Protein AF-A0A7S0SP19-F1 (afdb_monomer_lite)

Structure (mmCIF, N/CA/C/O backbone):
data_AF-A0A7S0SP19-F1
#
_entry.id   AF-A0A7S0SP19-F1
#
loop_
_atom_site.group_PDB
_atom_site.id
_atom_site.type_symbol
_atom_site.label_atom_id
_atom_site.label_alt_id
_atom_site.label_comp_id
_atom_site.label_asym_id
_atom_site.label_entity_id
_atom_site.label_seq_id
_atom_site.pdbx_PDB_ins_code
_atom_site.Cartn_x
_atom_site.Cartn_y
_atom_site.Cartn_z
_atom_site.occupancy
_atom_site.B_iso_or_equiv
_atom_site.auth_seq_id
_atom_site.auth_comp_id
_atom_site.auth_asym_id
_atom_site.auth_atom_id
_atom_site.pdbx_PDB_model_num
ATOM 1 N N . MET A 1 1 ? 8.419 10.686 -3.158 1.00 42.97 1 MET A N 1
ATOM 2 C CA . MET A 1 1 ? 8.674 9.787 -2.010 1.00 42.97 1 MET A CA 1
ATOM 3 C C . MET A 1 1 ? 9.812 8.820 -2.350 1.00 42.97 1 MET A C 1
ATOM 5 O O . MET A 1 1 ? 9.826 8.261 -3.440 1.00 42.97 1 MET A O 1
ATOM 9 N N . HIS A 1 2 ? 10.837 8.727 -1.500 1.00 48.72 2 HIS A N 1
ATOM 10 C CA . HIS A 1 2 ? 12.177 8.213 -1.833 1.00 48.72 2 HIS A CA 1
ATOM 11 C C . HIS A 1 2 ? 12.199 6.718 -2.236 1.00 48.72 2 HIS A C 1
ATOM 13 O O . HIS A 1 2 ? 12.011 5.835 -1.400 1.00 48.72 2 HIS A O 1
ATOM 19 N N . LYS A 1 3 ? 12.560 6.429 -3.499 1.00 46.81 3 LYS A N 1
ATOM 20 C CA . LYS A 1 3 ? 12.805 5.071 -4.047 1.00 46.81 3 LYS A CA 1
ATOM 21 C C . LYS A 1 3 ? 13.805 4.233 -3.225 1.00 46.81 3 LYS A C 1
ATOM 23 O O . LYS A 1 3 ? 13.822 3.011 -3.350 1.00 46.81 3 LYS A O 1
ATOM 28 N N . LEU A 1 4 ? 14.621 4.892 -2.397 1.00 49.31 4 LEU A N 1
ATOM 29 C CA . LEU A 1 4 ? 15.660 4.303 -1.550 1.00 49.31 4 LEU A CA 1
ATOM 30 C C . LEU A 1 4 ? 15.125 3.633 -0.272 1.00 49.31 4 LEU A C 1
ATOM 32 O O . LEU A 1 4 ? 15.645 2.584 0.093 1.00 49.31 4 LEU A O 1
ATOM 36 N N . PHE A 1 5 ? 14.097 4.183 0.387 1.00 56.84 5 PHE A N 1
ATOM 37 C CA . PHE A 1 5 ? 13.660 3.674 1.700 1.00 56.84 5 PHE A CA 1
ATOM 38 C C . PHE A 1 5 ? 12.717 2.478 1.579 1.00 56.84 5 PHE A C 1
ATOM 40 O O . PHE A 1 5 ? 12.926 1.455 2.220 1.00 56.84 5 PHE A O 1
ATOM 47 N N . ALA A 1 6 ? 11.736 2.555 0.679 1.00 61.25 6 ALA A N 1
ATOM 48 C CA . ALA A 1 6 ? 10.745 1.495 0.508 1.00 61.25 6 ALA A CA 1
ATOM 49 C C . ALA A 1 6 ? 11.256 0.288 -0.302 1.00 61.25 6 ALA A C 1
ATOM 51 O O . ALA A 1 6 ? 10.476 -0.610 -0.588 1.00 61.25 6 ALA A O 1
ATOM 52 N N . ARG A 1 7 ? 12.521 0.283 -0.763 1.00 69.50 7 ARG A N 1
ATOM 53 C CA . ARG A 1 7 ? 13.088 -0.759 -1.651 1.00 69.50 7 ARG A CA 1
ATOM 54 C C . ARG A 1 7 ? 12.139 -1.183 -2.789 1.00 69.50 7 ARG A C 1
ATOM 56 O O . ARG A 1 7 ? 12.048 -2.358 -3.125 1.00 69.50 7 ARG A O 1
ATOM 63 N N . ARG A 1 8 ? 11.454 -0.207 -3.401 1.00 75.00 8 ARG A N 1
ATOM 64 C CA . ARG A 1 8 ? 10.454 -0.401 -4.473 1.00 75.00 8 ARG A CA 1
ATOM 65 C C . ARG A 1 8 ? 9.152 -1.116 -4.057 1.00 75.00 8 ARG A C 1
ATOM 67 O O . ARG A 1 8 ? 8.418 -1.540 -4.934 1.00 75.00 8 ARG A O 1
ATOM 74 N N . ALA A 1 9 ? 8.804 -1.181 -2.768 1.00 78.94 9 ALA A N 1
ATOM 75 C CA . ALA A 1 9 ? 7.551 -1.791 -2.294 1.00 78.94 9 ALA A CA 1
ATOM 76 C C . ALA A 1 9 ? 6.291 -1.216 -2.971 1.00 78.94 9 ALA A C 1
ATOM 78 O O . ALA A 1 9 ? 5.390 -1.971 -3.308 1.00 78.94 9 ALA A O 1
ATOM 79 N N . HIS A 1 10 ? 6.283 0.088 -3.278 1.00 81.25 10 HIS A N 1
ATOM 80 C CA . HIS A 1 10 ? 5.206 0.763 -4.020 1.00 81.25 10 HIS A CA 1
ATOM 81 C C . HIS A 1 10 ? 4.884 0.141 -5.391 1.00 81.25 10 HIS A C 1
ATOM 83 O O . HIS A 1 10 ? 3.823 0.395 -5.941 1.00 81.25 10 HIS A O 1
ATOM 89 N N . GLU A 1 11 ? 5.782 -0.660 -5.966 1.00 81.00 11 GLU A N 1
ATOM 90 C CA . GLU A 1 11 ? 5.534 -1.373 -7.223 1.00 81.00 11 GLU A CA 1
ATOM 91 C C . GLU A 1 11 ? 4.576 -2.561 -7.058 1.00 81.00 11 GLU A C 1
ATOM 93 O O . GLU A 1 11 ? 3.929 -2.978 -8.020 1.00 81.00 11 GLU A O 1
ATOM 98 N N . PHE A 1 12 ? 4.464 -3.075 -5.834 1.00 83.94 12 PHE A N 1
ATOM 99 C CA . PHE A 1 12 ? 3.644 -4.228 -5.463 1.00 83.94 12 PHE A CA 1
ATOM 100 C C . PHE A 1 12 ? 2.461 -3.830 -4.574 1.00 83.94 12 PHE A C 1
ATOM 102 O O . PHE A 1 12 ? 1.811 -4.680 -3.974 1.00 83.94 12 PHE A O 1
ATOM 109 N N . THR A 1 13 ? 2.172 -2.533 -4.487 1.00 86.81 13 THR A N 1
ATOM 110 C CA . THR A 1 13 ? 1.063 -1.987 -3.707 1.00 86.81 13 THR A CA 1
ATOM 111 C C . THR A 1 13 ? 0.208 -1.116 -4.614 1.00 86.81 13 THR A C 1
ATOM 113 O O . THR A 1 13 ? 0.726 -0.278 -5.351 1.00 86.81 13 THR A O 1
ATOM 116 N N . THR A 1 14 ? -1.107 -1.307 -4.572 1.00 88.81 14 THR A N 1
ATOM 117 C CA . THR A 1 14 ? -2.043 -0.404 -5.247 1.00 88.81 14 THR A CA 1
ATOM 118 C C . THR A 1 14 ? -2.184 0.861 -4.410 1.00 88.81 14 THR A C 1
ATOM 120 O O . THR A 1 14 ? -2.600 0.792 -3.258 1.00 88.81 14 THR A O 1
ATOM 123 N N . ILE A 1 15 ? -1.827 2.011 -4.982 1.00 91.44 15 ILE A N 1
ATOM 124 C CA . ILE A 1 15 ? -1.939 3.322 -4.333 1.00 91.44 15 ILE A CA 1
ATOM 125 C C . ILE A 1 15 ? -3.064 4.092 -5.024 1.00 91.44 15 ILE A C 1
ATOM 127 O O . ILE A 1 15 ? -3.070 4.206 -6.250 1.00 91.44 15 ILE A O 1
ATOM 131 N N . ARG A 1 16 ? -4.012 4.600 -4.235 1.00 94.56 16 ARG A N 1
ATOM 132 C CA . ARG A 1 16 ? -5.089 5.492 -4.677 1.00 94.56 16 ARG A CA 1
ATOM 133 C C . ARG A 1 16 ? -4.985 6.787 -3.890 1.00 94.56 16 ARG A C 1
ATOM 135 O O . ARG A 1 16 ? -4.831 6.750 -2.673 1.00 94.56 16 ARG A O 1
ATOM 142 N N . GLU A 1 17 ? -5.042 7.901 -4.602 1.00 95.81 17 GLU A N 1
ATOM 143 C CA . GLU A 1 17 ? -4.989 9.242 -4.031 1.00 95.81 17 GLU A CA 1
ATOM 144 C C . GLU A 1 17 ? -6.358 9.895 -4.227 1.00 95.81 17 GLU A C 1
ATOM 146 O O . GLU A 1 17 ? -6.952 9.781 -5.300 1.00 95.81 17 GLU A O 1
ATOM 151 N N . PHE A 1 18 ? -6.855 10.548 -3.181 1.00 96.69 18 PHE A N 1
ATOM 152 C CA . PHE A 1 18 ? -8.120 11.277 -3.180 1.00 96.69 18 PHE A CA 1
ATOM 153 C C . PHE A 1 18 ? -7.836 12.748 -2.906 1.00 96.69 18 PHE A C 1
ATOM 155 O O . PHE A 1 18 ? -6.887 13.071 -2.188 1.00 96.69 18 PHE A O 1
ATOM 162 N N . THR A 1 19 ? -8.651 13.637 -3.471 1.00 97.25 19 THR A N 1
ATOM 163 C CA . THR A 1 19 ? -8.442 15.081 -3.307 1.00 97.25 19 THR A CA 1
ATOM 164 C C . THR A 1 19 ? -8.922 15.541 -1.936 1.00 97.25 19 THR A C 1
ATOM 166 O O . THR A 1 19 ? -8.331 16.441 -1.340 1.00 97.25 19 THR A O 1
ATOM 169 N N . THR A 1 20 ? -9.984 14.913 -1.425 1.00 97.38 20 THR A N 1
ATOM 170 C CA . THR A 1 20 ? -10.591 15.251 -0.135 1.00 97.38 20 THR A CA 1
ATOM 171 C C . THR A 1 20 ? -10.791 14.019 0.747 1.00 97.38 20 THR A C 1
ATOM 173 O O . THR A 1 20 ? -10.899 12.886 0.271 1.00 97.38 20 THR A O 1
ATOM 176 N N . THR A 1 21 ? -10.863 14.247 2.060 1.00 96.56 21 THR A N 1
ATOM 177 C CA . THR A 1 21 ? -11.183 13.210 3.050 1.00 96.56 21 THR A CA 1
ATOM 178 C C . THR A 1 21 ? -12.568 12.609 2.794 1.00 96.56 21 THR A C 1
ATOM 180 O O . THR A 1 21 ? -12.706 11.388 2.795 1.00 96.56 21 THR A O 1
ATOM 183 N N . ALA A 1 22 ? -13.569 13.446 2.506 1.00 97.06 22 ALA A N 1
ATOM 184 C CA . ALA A 1 22 ? -14.929 13.018 2.191 1.00 97.06 22 ALA A CA 1
ATOM 185 C C . ALA A 1 22 ? -14.994 12.069 0.981 1.00 97.06 22 ALA A C 1
ATOM 187 O O . ALA A 1 22 ? -15.666 11.041 1.053 1.00 97.06 22 ALA A O 1
ATOM 188 N N . GLU A 1 23 ? -14.262 12.362 -0.103 1.00 97.69 23 GLU A N 1
ATOM 189 C CA . GLU A 1 23 ? -14.155 11.464 -1.267 1.00 97.69 23 GLU A CA 1
ATOM 190 C C . GLU A 1 23 ? -13.557 10.106 -0.886 1.00 97.69 23 GLU A C 1
ATOM 192 O O . GLU A 1 23 ? -14.053 9.066 -1.318 1.00 97.69 23 GLU A O 1
ATOM 197 N N . CYS A 1 24 ? -12.512 10.110 -0.054 1.00 97.62 24 CYS A N 1
ATOM 198 C CA . CYS A 1 24 ? -11.892 8.885 0.440 1.00 97.62 24 CYS A CA 1
ATOM 199 C C . CYS A 1 24 ? -12.886 8.061 1.271 1.00 97.62 24 CYS A C 1
ATOM 201 O O . CYS A 1 24 ? -13.082 6.880 0.995 1.00 97.62 24 CYS A O 1
ATOM 203 N N . ILE A 1 25 ? -13.567 8.685 2.241 1.00 97.69 25 ILE A N 1
ATOM 204 C CA . ILE A 1 25 ? -14.581 8.020 3.072 1.00 97.69 25 ILE A CA 1
ATOM 205 C C . ILE A 1 25 ? -15.687 7.435 2.188 1.00 97.69 25 ILE A C 1
ATOM 207 O O . ILE A 1 25 ? -16.021 6.262 2.340 1.00 97.69 25 ILE A O 1
ATOM 211 N N . ALA A 1 26 ? -16.221 8.212 1.243 1.00 97.56 26 ALA A N 1
ATOM 212 C CA . ALA A 1 26 ? -17.271 7.755 0.336 1.00 97.56 26 ALA A CA 1
ATOM 213 C C . ALA A 1 26 ? -16.832 6.526 -0.474 1.00 97.56 26 ALA A C 1
ATOM 215 O O . ALA A 1 26 ? -17.563 5.539 -0.515 1.00 97.56 26 ALA A O 1
ATOM 216 N N . ALA A 1 27 ? -15.616 6.536 -1.028 1.00 97.75 27 ALA A N 1
ATOM 217 C CA . ALA A 1 27 ? -15.071 5.398 -1.765 1.00 97.75 27 ALA A CA 1
ATOM 218 C C . ALA A 1 27 ? -14.881 4.152 -0.880 1.00 97.75 27 ALA A C 1
ATOM 220 O O . ALA A 1 27 ? -15.190 3.037 -1.298 1.00 97.75 27 ALA A O 1
ATOM 221 N N . LEU A 1 28 ? -14.411 4.319 0.364 1.00 97.31 28 LEU A N 1
ATOM 222 C CA . LEU A 1 28 ? -14.292 3.207 1.316 1.00 97.31 28 LEU A CA 1
ATOM 223 C C . LEU A 1 28 ? -15.665 2.600 1.640 1.00 97.31 28 LEU A C 1
ATOM 225 O O . LEU A 1 28 ? -15.797 1.376 1.700 1.00 97.31 28 LEU A O 1
ATOM 229 N N . ARG A 1 29 ? -16.690 3.442 1.816 1.00 96.31 29 ARG A N 1
ATOM 230 C CA . ARG A 1 29 ? -18.066 3.002 2.082 1.00 96.31 29 ARG A CA 1
ATOM 231 C C . ARG A 1 29 ? -18.701 2.317 0.875 1.00 96.31 29 ARG A C 1
ATOM 233 O O . ARG A 1 29 ? -19.323 1.275 1.053 1.00 96.31 29 ARG A O 1
ATOM 240 N N . GLU A 1 30 ? -18.499 2.841 -0.331 1.00 97.00 30 GLU A N 1
ATOM 241 C CA . GLU A 1 30 ? -18.960 2.224 -1.583 1.00 97.00 30 GLU A CA 1
ATOM 242 C C . GLU A 1 30 ? -18.372 0.815 -1.773 1.00 97.00 30 GLU A C 1
ATOM 244 O O . GLU A 1 30 ? -19.059 -0.107 -2.207 1.00 97.00 30 GLU A O 1
ATOM 249 N N . GLU A 1 31 ? -17.122 0.604 -1.358 1.00 95.00 31 GLU A N 1
ATOM 250 C CA . GLU A 1 31 ? -16.466 -0.711 -1.385 1.00 95.00 31 GLU A CA 1
ATOM 251 C C . GLU A 1 31 ? -16.940 -1.678 -0.286 1.00 95.00 31 GLU A C 1
ATOM 253 O O . GLU A 1 31 ? -16.518 -2.847 -0.257 1.00 95.00 31 GLU A O 1
ATOM 258 N N . GLY A 1 32 ? -17.811 -1.203 0.609 1.00 95.69 32 GLY A N 1
ATOM 259 C CA . GLY A 1 32 ? -18.311 -1.940 1.763 1.00 95.69 32 GLY A CA 1
ATOM 260 C C . GLY A 1 32 ? -17.235 -2.171 2.819 1.00 95.69 32 GLY A C 1
ATOM 261 O O . GLY A 1 32 ? -17.172 -3.258 3.387 1.00 95.69 32 GLY A O 1
ATOM 262 N N . ARG A 1 33 ? -16.334 -1.201 3.033 1.00 96.25 33 ARG A N 1
ATOM 263 C CA . ARG A 1 33 ? -15.288 -1.306 4.057 1.00 96.25 33 ARG A CA 1
ATOM 264 C C . ARG A 1 33 ? -15.761 -0.770 5.402 1.00 96.25 33 ARG A C 1
ATOM 266 O O . ARG A 1 33 ? -16.337 0.317 5.486 1.00 96.25 33 ARG A O 1
ATOM 273 N N . THR A 1 34 ? -15.421 -1.503 6.453 1.00 96.31 34 THR A N 1
ATOM 274 C CA . THR A 1 34 ? -15.483 -1.030 7.835 1.00 96.31 34 THR A CA 1
ATOM 275 C C . THR A 1 34 ? -14.262 -0.158 8.097 1.00 96.31 34 THR A C 1
ATOM 277 O O . THR A 1 34 ? -13.132 -0.576 7.842 1.00 96.31 34 THR A O 1
ATOM 280 N N . ILE A 1 35 ? -14.473 1.059 8.580 1.00 97.69 35 ILE A N 1
ATOM 281 C CA . ILE A 1 35 ? -13.431 2.063 8.786 1.00 97.69 35 ILE A CA 1
ATOM 282 C C . ILE A 1 35 ? -13.012 2.039 10.251 1.00 97.69 35 ILE A C 1
ATOM 284 O O . ILE A 1 35 ? -13.803 2.374 11.131 1.00 97.69 35 ILE A O 1
ATOM 288 N N . TRP A 1 36 ? -11.759 1.685 10.524 1.00 97.69 36 TRP A N 1
ATOM 289 C CA . TRP A 1 36 ? -11.142 1.867 11.835 1.00 97.69 36 TRP A CA 1
ATOM 290 C C . TRP A 1 36 ? -10.142 3.012 11.777 1.00 97.69 36 TRP A C 1
ATOM 292 O O . TRP A 1 36 ? -9.369 3.104 10.828 1.00 97.69 36 TRP A O 1
ATOM 302 N N . ALA A 1 37 ? -10.116 3.868 12.794 1.00 97.62 37 ALA A N 1
ATOM 303 C CA . ALA A 1 37 ? -9.158 4.968 12.880 1.00 97.62 37 ALA A CA 1
ATOM 304 C C . ALA A 1 37 ? -8.243 4.801 14.092 1.00 97.62 37 ALA A C 1
ATOM 306 O O . ALA A 1 37 ? -8.713 4.481 15.184 1.00 97.62 37 ALA A O 1
ATOM 307 N N . THR A 1 38 ? -6.942 5.042 13.919 1.00 96.62 38 THR A N 1
ATOM 308 C CA . THR A 1 38 ? -6.030 5.115 15.063 1.00 96.62 38 THR A CA 1
ATOM 309 C C . THR A 1 38 ? -6.280 6.397 15.848 1.00 96.62 38 THR A C 1
ATOM 311 O O . THR A 1 38 ? -6.238 7.483 15.265 1.00 96.62 38 THR A O 1
ATOM 314 N N . ASP A 1 39 ? -6.501 6.277 17.151 1.00 94.44 39 ASP A N 1
ATOM 315 C CA . ASP A 1 39 ? -6.790 7.392 18.053 1.00 94.44 39 ASP A CA 1
ATOM 316 C C . ASP A 1 39 ? -6.092 7.152 19.401 1.00 94.44 39 ASP A C 1
ATOM 318 O O . ASP A 1 39 ? -5.911 6.011 19.814 1.00 94.44 39 ASP A O 1
ATOM 322 N N . LEU A 1 40 ? -5.671 8.219 20.076 1.00 90.25 40 LEU A N 1
ATOM 323 C CA . LEU A 1 40 ? -5.065 8.176 21.413 1.00 90.25 40 LEU A CA 1
ATOM 324 C C . LEU A 1 40 ? -6.047 8.624 22.507 1.00 90.25 40 LEU A C 1
ATOM 326 O O . LEU A 1 40 ? -5.689 8.685 23.684 1.00 90.25 40 LEU A O 1
ATOM 330 N N . SER A 1 41 ? -7.282 8.965 22.132 1.00 89.88 41 SER A N 1
ATOM 331 C CA . SER A 1 41 ? -8.329 9.336 23.077 1.00 89.88 41 SER A CA 1
ATOM 332 C C . SER A 1 41 ? -8.801 8.151 23.929 1.00 89.88 41 SER A C 1
ATOM 334 O O . SER A 1 41 ? -8.642 6.982 23.582 1.00 89.88 41 SER A O 1
ATOM 336 N N . GLN A 1 42 ? -9.475 8.463 25.038 1.00 88.12 42 GLN A N 1
ATOM 337 C CA . GLN A 1 42 ? -10.088 7.464 25.925 1.00 88.12 42 GLN A CA 1
ATOM 338 C C . GLN A 1 42 ? -11.273 6.720 25.282 1.00 88.12 42 GLN A C 1
ATOM 340 O O . GLN A 1 42 ? -11.773 5.754 25.850 1.00 88.12 42 GLN A O 1
ATOM 345 N N . HIS A 1 43 ? -11.734 7.164 24.109 1.00 88.88 43 HIS A N 1
ATOM 346 C CA . HIS A 1 43 ? -12.768 6.475 23.338 1.00 88.88 43 HIS A CA 1
ATOM 347 C C . HIS A 1 43 ? -12.199 5.345 22.471 1.00 88.88 43 HIS A C 1
ATOM 349 O O . HIS A 1 43 ? -12.968 4.568 21.905 1.00 88.88 43 HIS A O 1
ATOM 355 N N . ALA A 1 44 ? -10.872 5.256 22.341 1.00 94.19 44 ALA A N 1
ATOM 356 C CA . ALA A 1 44 ? -10.224 4.232 21.544 1.00 94.19 44 ALA A CA 1
ATOM 357 C C . ALA A 1 44 ? -10.200 2.878 22.267 1.00 94.19 44 ALA A C 1
ATOM 359 O O . ALA A 1 44 ? -9.935 2.772 23.464 1.00 94.19 44 ALA A O 1
ATOM 360 N N . VAL A 1 45 ? -10.430 1.815 21.505 1.00 96.12 45 VAL A N 1
ATOM 361 C CA . VAL A 1 45 ? -10.375 0.430 21.967 1.00 96.12 45 VAL A CA 1
ATOM 362 C C . VAL A 1 45 ? -8.972 -0.121 21.746 1.00 96.12 45 VAL A C 1
ATOM 364 O O . VAL A 1 45 ? -8.353 0.088 20.704 1.00 96.12 45 VAL A O 1
ATOM 367 N N . CYS A 1 46 ? -8.447 -0.839 22.734 1.00 95.94 46 CYS A N 1
ATOM 368 C CA . CYS A 1 46 ? -7.134 -1.461 22.612 1.00 95.94 46 CYS A CA 1
ATOM 369 C C . CYS A 1 46 ? -7.160 -2.495 21.479 1.00 95.94 46 CYS A C 1
ATOM 371 O O . CYS A 1 46 ? -8.061 -3.334 21.444 1.00 95.94 46 CYS A O 1
ATOM 373 N N . LEU A 1 47 ? -6.174 -2.470 20.579 1.00 95.44 47 LEU A N 1
ATOM 374 C CA . LEU A 1 47 ? -6.057 -3.418 19.468 1.00 95.44 47 LEU A CA 1
ATOM 375 C C . LEU A 1 47 ? -5.589 -4.796 19.972 1.00 95.44 47 LEU A C 1
ATOM 377 O O . LEU A 1 47 ? -4.474 -5.229 19.718 1.00 95.44 47 LEU A O 1
ATOM 381 N N . THR A 1 48 ? -6.443 -5.453 20.750 1.00 94.56 48 THR A N 1
ATOM 382 C CA . THR A 1 48 ? -6.252 -6.793 21.310 1.00 94.56 48 THR A CA 1
ATOM 383 C C . THR A 1 48 ? -7.555 -7.562 21.177 1.00 94.56 48 THR A C 1
ATOM 385 O O . THR A 1 48 ? -8.635 -6.976 21.278 1.00 94.56 48 THR A O 1
ATOM 388 N N . GLU A 1 49 ? -7.470 -8.878 21.001 1.00 93.00 49 GLU A N 1
ATOM 389 C CA . GLU A 1 49 ? -8.650 -9.723 20.805 1.00 93.00 49 GLU A CA 1
ATOM 390 C C . GLU A 1 49 ? -9.742 -9.515 21.877 1.00 93.00 49 GLU A C 1
ATOM 392 O O . GLU A 1 49 ? -10.894 -9.276 21.504 1.00 93.00 49 GLU A O 1
ATOM 397 N N . PRO A 1 50 ? -9.435 -9.507 23.195 1.00 93.81 50 PRO A N 1
ATOM 398 C CA . PRO A 1 50 ? -10.471 -9.362 24.218 1.00 93.81 50 PRO A CA 1
ATOM 399 C C . PRO A 1 50 ? -11.180 -8.004 24.163 1.00 93.81 50 PRO A C 1
ATOM 401 O O . PRO A 1 50 ? -12.400 -7.935 24.314 1.00 93.81 50 PRO A O 1
ATOM 404 N N . ALA A 1 51 ? -10.433 -6.923 23.927 1.00 94.25 51 ALA A N 1
ATOM 405 C CA . ALA A 1 51 ? -10.987 -5.574 23.881 1.00 94.25 51 ALA A CA 1
ATOM 406 C C . ALA A 1 51 ? -11.861 -5.363 22.635 1.00 94.25 51 ALA A C 1
ATOM 408 O O . ALA A 1 51 ? -12.943 -4.785 22.738 1.00 94.25 51 ALA A O 1
ATOM 409 N N . LEU A 1 52 ? -11.442 -5.894 21.483 1.00 94.19 52 LEU A N 1
ATOM 410 C CA . LEU A 1 52 ? -12.230 -5.852 20.250 1.00 94.19 52 LEU A CA 1
ATOM 411 C C . LEU A 1 52 ? -13.534 -6.648 20.384 1.00 94.19 52 LEU A C 1
ATOM 413 O O . LEU A 1 52 ? -14.595 -6.152 20.005 1.00 94.19 52 LEU A O 1
ATOM 417 N N . ARG A 1 53 ? -13.493 -7.843 20.993 1.00 91.75 53 ARG A N 1
ATOM 418 C CA . ARG A 1 53 ? -14.708 -8.635 21.262 1.00 91.75 53 ARG A CA 1
ATOM 419 C C . ARG A 1 53 ? -15.668 -7.906 22.200 1.00 91.75 53 ARG A C 1
ATOM 421 O O . ARG A 1 53 ? -16.871 -7.888 21.945 1.00 91.75 53 ARG A O 1
ATOM 428 N N . ALA A 1 54 ? -15.149 -7.279 23.256 1.00 91.19 54 ALA A N 1
ATOM 429 C CA . ALA A 1 54 ? -15.963 -6.485 24.173 1.00 91.19 54 ALA A CA 1
ATOM 430 C C . ALA A 1 54 ? -16.628 -5.294 23.461 1.00 91.19 54 ALA A C 1
ATOM 432 O O . ALA A 1 54 ? -17.819 -5.049 23.653 1.00 91.19 54 ALA A O 1
ATOM 433 N N . ALA A 1 55 ? -15.888 -4.596 22.595 1.00 90.38 55 ALA A N 1
ATOM 434 C CA . ALA A 1 55 ? -16.418 -3.489 21.804 1.00 90.38 55 ALA A CA 1
ATOM 435 C C . ALA A 1 55 ? -17.512 -3.941 20.821 1.00 90.38 55 ALA A C 1
ATOM 437 O O . ALA A 1 55 ? -18.564 -3.306 20.741 1.00 90.38 55 ALA A O 1
ATOM 438 N N . ALA A 1 56 ? -17.316 -5.068 20.130 1.00 86.56 56 ALA A N 1
ATOM 439 C CA . ALA A 1 56 ? -18.309 -5.630 19.214 1.00 86.56 56 ALA A CA 1
ATOM 440 C C . ALA A 1 56 ? -19.608 -6.047 19.935 1.00 86.56 56 ALA A C 1
ATOM 442 O O . ALA A 1 56 ? -20.716 -5.757 19.468 1.00 86.56 56 ALA A O 1
ATOM 443 N N . ALA A 1 57 ? -19.489 -6.665 21.114 1.00 85.94 57 ALA A N 1
ATOM 444 C CA . ALA A 1 57 ? -20.636 -7.025 21.946 1.00 85.94 57 ALA A CA 1
ATOM 445 C C . ALA A 1 57 ? -21.400 -5.785 22.451 1.00 85.94 57 ALA A C 1
ATOM 447 O O . ALA A 1 57 ? -22.636 -5.756 22.424 1.00 85.94 57 ALA A O 1
ATOM 448 N N . ALA A 1 58 ? -20.679 -4.736 22.862 1.00 84.44 58 ALA A N 1
ATOM 449 C CA . ALA A 1 58 ? -21.278 -3.471 23.285 1.00 84.44 58 ALA A CA 1
ATOM 450 C C . ALA A 1 58 ? -22.031 -2.781 22.135 1.00 84.44 58 ALA A C 1
ATOM 452 O O . ALA A 1 58 ? -23.171 -2.357 22.322 1.00 84.44 58 ALA A O 1
ATOM 453 N N . ALA A 1 59 ? -21.446 -2.742 20.933 1.00 81.44 59 ALA A N 1
ATOM 454 C CA . ALA A 1 59 ? -22.088 -2.185 19.741 1.00 81.44 59 ALA A CA 1
ATOM 455 C C . ALA A 1 59 ? -23.369 -2.950 19.362 1.00 81.44 59 ALA A C 1
ATOM 457 O O . ALA A 1 59 ? -24.391 -2.340 19.054 1.00 81.44 59 ALA A O 1
ATOM 458 N N . THR A 1 60 ? -23.346 -4.283 19.462 1.00 78.44 60 THR A N 1
ATOM 459 C CA . THR A 1 60 ? -24.525 -5.131 19.212 1.00 78.44 60 THR A CA 1
ATOM 460 C C . THR A 1 60 ? -25.639 -4.857 20.222 1.00 78.44 60 THR A C 1
ATOM 462 O O . THR A 1 60 ? -26.805 -4.736 19.847 1.00 78.44 60 THR A O 1
ATOM 465 N N . THR A 1 61 ? -25.284 -4.696 21.499 1.00 76.38 61 THR A N 1
ATOM 466 C CA . THR A 1 61 ? -26.243 -4.374 22.567 1.00 76.38 61 THR A CA 1
ATOM 467 C C . THR A 1 61 ? -26.853 -2.985 22.368 1.00 76.38 61 THR A C 1
ATOM 469 O O . THR A 1 61 ? -28.065 -2.820 22.499 1.00 76.38 61 THR A O 1
ATOM 472 N N . ALA A 1 62 ? -26.040 -1.993 21.997 1.00 74.31 62 ALA A N 1
ATOM 473 C CA . ALA A 1 62 ? -26.508 -0.642 21.702 1.00 74.31 62 ALA A CA 1
ATOM 474 C C . ALA A 1 62 ? -27.449 -0.611 20.485 1.00 74.31 62 ALA A C 1
ATOM 476 O O . ALA A 1 62 ? -28.496 0.032 20.540 1.00 74.31 62 ALA A O 1
ATOM 477 N N . ALA A 1 63 ? -27.128 -1.352 19.420 1.00 73.00 63 ALA A N 1
ATOM 478 C CA . ALA A 1 63 ? -27.993 -1.483 18.249 1.00 73.00 63 ALA A CA 1
ATOM 479 C C . ALA A 1 63 ? -29.325 -2.178 18.583 1.00 73.00 63 ALA A C 1
ATOM 481 O O . ALA A 1 63 ? -30.378 -1.758 18.105 1.00 73.00 63 ALA A O 1
ATOM 482 N N . ALA A 1 64 ? -29.300 -3.208 19.436 1.00 72.06 64 ALA A N 1
ATOM 483 C CA . ALA A 1 64 ? -30.515 -3.861 19.915 1.00 72.06 64 ALA A CA 1
ATOM 484 C C . ALA A 1 64 ? -31.386 -2.901 20.740 1.00 72.06 64 ALA A C 1
ATOM 486 O O . ALA A 1 64 ? -32.592 -2.855 20.525 1.00 72.06 64 ALA A O 1
ATOM 487 N N . ALA A 1 65 ? -30.786 -2.098 21.625 1.00 68.56 65 ALA A N 1
ATOM 488 C CA . ALA A 1 65 ? -31.501 -1.113 22.437 1.00 68.56 65 ALA A CA 1
ATOM 489 C C . ALA A 1 65 ? -32.091 0.040 21.604 1.00 68.56 65 ALA A C 1
ATOM 491 O O . ALA A 1 65 ? -33.198 0.488 21.887 1.00 68.56 65 ALA A O 1
ATOM 492 N N . ALA A 1 66 ? -31.390 0.496 20.560 1.00 66.56 66 ALA A N 1
ATOM 493 C CA . ALA A 1 66 ? -31.868 1.553 19.665 1.00 66.56 66 ALA A CA 1
ATOM 494 C C . ALA A 1 66 ? -33.068 1.124 18.797 1.00 66.56 66 ALA A C 1
ATOM 496 O O . ALA A 1 66 ? -33.858 1.970 18.388 1.00 66.56 66 ALA A O 1
ATOM 497 N N . ASN A 1 67 ? -33.224 -0.179 18.545 1.00 62.75 67 ASN A N 1
ATOM 498 C CA . ASN A 1 67 ? -34.347 -0.743 17.789 1.00 62.75 67 ASN A CA 1
ATOM 499 C C . ASN A 1 67 ? -35.576 -1.070 18.659 1.00 62.75 67 ASN A C 1
ATOM 501 O O . ASN A 1 67 ? -36.570 -1.578 18.140 1.00 62.75 67 ASN A O 1
ATOM 505 N N . VAL A 1 68 ? -35.534 -0.799 19.969 1.00 57.69 68 VAL A N 1
ATOM 506 C CA . VAL A 1 68 ? -36.709 -0.918 20.842 1.00 57.69 68 VAL A CA 1
ATOM 507 C C . VAL A 1 68 ? -37.482 0.399 20.793 1.00 57.69 68 VAL A C 1
ATOM 509 O O . VAL A 1 68 ? -37.105 1.373 21.442 1.00 57.69 68 VAL A O 1
ATOM 512 N N . GLU A 1 69 ? -38.573 0.438 20.023 1.00 50.81 69 GLU A N 1
ATOM 513 C CA . GLU A 1 69 ? -39.516 1.560 20.069 1.00 50.81 69 GLU A CA 1
ATOM 514 C C . GLU A 1 69 ? -40.088 1.719 21.491 1.00 50.81 69 GLU A C 1
ATOM 516 O O . GLU A 1 69 ? -40.594 0.748 22.072 1.00 50.81 69 GLU A O 1
ATOM 521 N N . PRO A 1 70 ? -40.075 2.931 22.071 1.00 51.78 70 PRO A N 1
ATOM 522 C CA . PRO A 1 70 ? -40.760 3.181 23.322 1.00 51.78 70 PRO A CA 1
ATOM 523 C C . PRO A 1 70 ? -42.267 3.240 23.035 1.00 51.78 70 PRO A C 1
ATOM 525 O O . PRO A 1 70 ? -42.771 4.268 22.592 1.00 51.78 70 PRO A O 1
ATOM 528 N N . ASN A 1 71 ? -42.975 2.145 23.346 1.00 56.09 71 ASN A N 1
ATOM 529 C CA . ASN A 1 71 ? -44.443 2.018 23.415 1.00 56.09 71 ASN A CA 1
ATOM 530 C C . ASN A 1 71 ? -45.177 1.468 22.166 1.00 56.09 71 ASN A C 1
ATOM 532 O O . ASN A 1 71 ? -46.122 2.084 21.674 1.00 56.09 71 ASN A O 1
ATOM 536 N N . ALA A 1 72 ? -44.820 0.263 21.708 1.00 48.31 72 ALA A N 1
ATOM 537 C CA . ALA A 1 72 ? -45.673 -0.524 20.810 1.00 48.31 72 ALA A CA 1
ATOM 538 C C . ALA A 1 72 ? -46.619 -1.455 21.617 1.00 48.31 72 ALA A C 1
ATOM 540 O O . ALA A 1 72 ? -46.138 -2.216 22.463 1.00 48.31 72 ALA A O 1
ATOM 541 N N . PRO A 1 73 ? -47.952 -1.432 21.399 1.00 52.81 73 PRO A N 1
ATOM 542 C CA . PRO A 1 73 ? -48.881 -2.366 22.042 1.00 52.81 73 PRO A CA 1
ATOM 543 C C . PRO A 1 73 ? -48.653 -3.812 21.553 1.00 52.81 73 PRO A C 1
ATOM 545 O O . PRO A 1 73 ? -48.206 -4.006 20.420 1.00 52.81 73 PRO A O 1
ATOM 548 N N . PRO A 1 74 ? -48.978 -4.848 22.354 1.00 47.53 74 PRO A N 1
ATOM 549 C CA . PRO A 1 74 ? -48.762 -6.240 21.964 1.00 47.53 74 PRO A CA 1
ATOM 550 C C . PRO A 1 74 ? -49.730 -6.647 20.840 1.00 47.53 74 PRO A C 1
ATOM 552 O O . PRO A 1 74 ? -50.873 -7.027 21.088 1.00 47.53 74 PRO A O 1
ATOM 555 N N . GLY A 1 75 ? -49.277 -6.551 19.589 1.00 44.06 75 GLY A N 1
ATOM 556 C CA . GLY A 1 75 ? -49.951 -7.106 18.412 1.00 44.06 75 GLY A CA 1
ATOM 557 C C . GLY A 1 75 ? -49.464 -8.531 18.106 1.00 44.06 75 GLY A C 1
ATOM 558 O O . GLY A 1 75 ? -48.294 -8.840 18.346 1.00 44.06 75 GLY A O 1
ATOM 559 N N . PRO A 1 76 ? -50.323 -9.430 17.590 1.00 54.97 76 PRO A N 1
ATOM 560 C CA . PRO A 1 76 ? -49.939 -10.813 17.363 1.00 54.97 76 PRO A CA 1
ATOM 561 C C . PRO A 1 76 ? -49.062 -10.958 16.111 1.00 54.97 76 PRO A C 1
ATOM 563 O O . PRO A 1 76 ? -49.420 -10.519 15.023 1.00 54.97 76 PRO A O 1
ATOM 566 N N . SER A 1 77 ? -47.918 -11.612 16.325 1.00 54.09 77 SER A N 1
ATOM 567 C CA . SER A 1 77 ? -47.122 -12.438 15.408 1.00 54.09 77 SER A CA 1
ATOM 568 C C . SER A 1 77 ? -47.362 -12.237 13.906 1.00 54.09 77 SER A C 1
ATOM 570 O O . SER A 1 77 ? -48.379 -12.660 13.358 1.00 54.09 77 SER A O 1
ATOM 572 N N . SER A 1 78 ? -46.379 -11.671 13.204 1.00 42.25 78 SER A N 1
ATOM 573 C CA . SER A 1 78 ? -46.311 -11.732 11.742 1.00 42.25 78 SER A CA 1
ATOM 574 C C . SER A 1 78 ? -44.869 -11.904 11.266 1.00 42.25 78 SER A C 1
ATOM 576 O O . SER A 1 78 ? -44.080 -10.970 11.241 1.00 42.25 78 SER A O 1
ATOM 578 N N . SER A 1 79 ? -44.585 -13.155 10.902 1.00 38.22 79 SER A N 1
ATOM 579 C CA . SER A 1 79 ? -43.722 -13.614 9.809 1.00 38.22 79 SER A CA 1
ATOM 580 C C . SER A 1 79 ? -42.318 -13.011 9.671 1.00 38.22 79 SER A C 1
ATOM 582 O O . SER A 1 79 ? -42.091 -12.003 9.007 1.00 38.22 79 SER A O 1
ATOM 584 N N . LEU A 1 80 ? -41.352 -13.771 10.186 1.00 46.66 80 LEU A N 1
ATOM 585 C CA . LEU A 1 80 ? -39.942 -13.746 9.807 1.00 46.66 80 LEU A CA 1
ATOM 586 C C . LEU A 1 80 ? -39.780 -14.050 8.308 1.00 46.66 80 LEU A C 1
ATOM 588 O O . LEU A 1 80 ? -39.905 -15.203 7.910 1.00 46.66 80 LEU A O 1
ATOM 592 N N . THR A 1 81 ? -39.442 -13.050 7.494 1.00 39.22 81 THR A N 1
ATOM 593 C CA . THR A 1 81 ? -38.744 -13.263 6.212 1.00 39.22 81 THR A CA 1
ATOM 594 C C . THR A 1 81 ? -38.129 -11.956 5.728 1.00 39.22 81 THR A C 1
ATOM 596 O O . THR A 1 81 ? -38.809 -11.133 5.130 1.00 39.22 81 THR A O 1
ATOM 599 N N . SER A 1 82 ? -36.842 -11.771 6.016 1.00 32.66 82 SER A N 1
ATOM 600 C CA . SER A 1 82 ? -35.824 -11.225 5.107 1.00 32.66 82 SER A CA 1
ATOM 601 C C . SER A 1 82 ? -34.571 -10.976 5.943 1.00 32.66 82 SER A C 1
ATOM 603 O O . SER A 1 82 ? -34.433 -9.953 6.612 1.00 32.66 82 SER A O 1
ATOM 605 N N . THR A 1 83 ? -33.682 -11.966 5.980 1.00 38.62 83 THR A N 1
ATOM 606 C CA . THR A 1 83 ? -32.404 -11.871 6.683 1.00 38.62 83 THR A CA 1
ATOM 607 C C . THR A 1 83 ? -31.466 -10.974 5.878 1.00 38.62 83 THR A C 1
ATOM 609 O O . THR A 1 83 ? -30.594 -11.451 5.160 1.00 38.62 83 THR A O 1
ATOM 612 N N . SER A 1 84 ? -31.640 -9.658 6.000 1.00 40.66 84 SER A N 1
ATOM 613 C CA . SER A 1 84 ? -30.510 -8.745 5.870 1.00 40.66 84 SER A CA 1
ATOM 614 C C . SER A 1 84 ? -29.690 -8.936 7.138 1.00 40.66 84 SER A C 1
ATOM 616 O O . SER A 1 84 ? -30.062 -8.431 8.195 1.00 40.66 84 SER A O 1
ATOM 618 N N . LEU A 1 85 ? -28.633 -9.746 7.056 1.00 39.59 85 LEU A N 1
ATOM 619 C CA . LEU A 1 85 ? -27.664 -9.890 8.137 1.00 39.59 85 LEU A CA 1
ATOM 620 C C . LEU A 1 85 ? -27.216 -8.480 8.534 1.00 39.59 85 LEU A C 1
ATOM 622 O O . LEU A 1 85 ? -26.688 -7.727 7.718 1.00 39.59 85 LEU A O 1
ATOM 626 N N . THR A 1 86 ? -27.503 -8.085 9.770 1.00 41.69 86 THR A N 1
ATOM 627 C CA . THR A 1 86 ? -26.915 -6.886 10.356 1.00 41.69 86 THR A CA 1
ATOM 628 C C . THR A 1 86 ? -25.389 -7.044 10.333 1.00 41.69 86 THR A C 1
ATOM 630 O O . THR A 1 86 ? -24.901 -8.163 10.500 1.00 41.69 86 THR A O 1
ATOM 633 N N . PRO A 1 87 ? -24.603 -5.956 10.215 1.00 46.97 87 PRO A N 1
ATOM 634 C CA . PRO A 1 87 ? -23.136 -6.014 10.337 1.00 46.97 87 PRO A CA 1
ATOM 635 C C . PRO A 1 87 ? -22.682 -6.713 11.635 1.00 46.97 87 PRO A C 1
ATOM 637 O O . PRO A 1 87 ? -21.607 -7.300 11.719 1.00 46.97 87 PRO A O 1
ATOM 640 N N . ALA A 1 88 ? -23.561 -6.708 12.642 1.00 42.53 88 ALA A N 1
ATOM 641 C CA . ALA A 1 88 ? -23.430 -7.418 13.902 1.00 42.53 88 ALA A CA 1
ATOM 642 C C . ALA A 1 88 ? -23.534 -8.964 13.815 1.00 42.53 88 ALA A C 1
ATOM 644 O O . ALA A 1 88 ? -23.430 -9.620 14.841 1.00 42.53 88 ALA A O 1
ATOM 645 N N . ALA A 1 89 ? -23.761 -9.581 12.657 1.00 41.66 89 ALA A N 1
ATOM 646 C CA . ALA A 1 89 ? -23.699 -11.041 12.509 1.00 41.66 89 ALA A CA 1
ATOM 647 C C . ALA A 1 89 ? -22.361 -11.515 11.908 1.00 41.66 89 ALA A C 1
ATOM 649 O O . ALA A 1 89 ? -21.984 -12.671 12.087 1.00 41.66 89 ALA A O 1
ATOM 650 N N . GLU A 1 90 ? -21.615 -10.628 11.239 1.00 46.81 90 GLU A N 1
ATOM 651 C CA . GLU A 1 90 ? -20.372 -10.975 10.532 1.00 46.81 90 GLU A CA 1
ATOM 652 C C . GLU A 1 90 ? -19.149 -11.130 11.464 1.00 46.81 90 GLU A C 1
ATOM 654 O O . GLU A 1 90 ? -18.202 -11.827 11.113 1.00 46.81 90 GLU A O 1
ATOM 659 N N . TRP A 1 91 ? -19.176 -10.578 12.687 1.00 49.53 91 TRP A N 1
ATOM 660 C CA . TRP A 1 91 ? -18.080 -10.686 13.678 1.00 49.53 91 TRP A CA 1
ATOM 661 C C . TRP A 1 91 ? -18.090 -11.986 14.505 1.00 49.53 91 TRP A C 1
ATOM 663 O O . TRP A 1 91 ? -17.293 -12.151 15.430 1.00 49.53 91 TRP A O 1
ATOM 673 N N . ALA A 1 92 ? -18.992 -12.926 14.208 1.00 52.75 92 ALA A N 1
ATOM 674 C CA . ALA A 1 92 ? -19.157 -14.142 15.007 1.00 52.75 92 ALA A CA 1
ATOM 675 C C . ALA A 1 92 ? -17.960 -15.114 14.918 1.00 52.75 92 ALA A C 1
ATOM 677 O O . ALA A 1 92 ? -17.811 -15.973 15.786 1.00 52.75 92 ALA A O 1
ATOM 678 N N . THR A 1 93 ? -17.095 -14.988 13.903 1.00 61.78 93 THR A N 1
ATOM 679 C CA . THR A 1 93 ? -15.929 -15.874 13.714 1.00 61.78 93 THR A CA 1
ATOM 680 C C . THR A 1 93 ? -14.595 -15.133 13.803 1.00 61.78 93 THR A C 1
ATOM 682 O O . THR A 1 93 ? -13.698 -15.618 14.491 1.00 61.78 93 THR A O 1
ATOM 685 N N . SER A 1 94 ? -14.479 -13.941 13.207 1.00 77.62 94 SER A N 1
ATOM 686 C CA . SER A 1 94 ? -13.267 -13.111 13.266 1.00 77.62 94 SER A CA 1
ATOM 687 C C . SER A 1 94 ? -13.483 -11.840 14.087 1.00 77.62 94 SER A C 1
ATOM 689 O O . SER A 1 94 ? -14.549 -11.229 14.029 1.00 77.62 94 SER A O 1
ATOM 691 N N . VAL A 1 95 ? -12.466 -11.418 14.849 1.00 88.56 95 VAL A N 1
ATOM 692 C CA . VAL A 1 95 ? -12.489 -10.128 15.572 1.00 88.56 95 VAL A CA 1
ATOM 693 C C . VAL A 1 95 ? -12.209 -8.933 14.669 1.00 88.56 95 VAL A C 1
ATOM 695 O O . VAL A 1 95 ? -12.418 -7.790 15.077 1.00 88.56 95 VAL A O 1
ATOM 698 N N . VAL A 1 96 ? -11.726 -9.195 13.456 1.00 90.75 96 VAL A N 1
ATOM 699 C CA . VAL A 1 96 ? -11.465 -8.189 12.435 1.00 90.75 96 VAL A CA 1
ATOM 700 C C . VAL A 1 96 ? -12.551 -8.295 11.356 1.00 90.75 96 VAL A C 1
ATOM 702 O O . VAL A 1 96 ? -12.888 -9.402 10.944 1.00 90.75 96 VAL A O 1
ATOM 705 N N . PRO A 1 97 ? -13.120 -7.174 10.878 1.00 90.19 97 PRO A N 1
ATOM 706 C CA . PRO A 1 97 ? -14.081 -7.192 9.780 1.00 90.19 97 PRO A CA 1
ATOM 707 C C . PRO A 1 97 ? -13.464 -7.730 8.483 1.00 90.19 97 PRO A C 1
ATOM 709 O O . PRO A 1 97 ? -12.333 -7.374 8.150 1.00 90.19 97 PRO A O 1
ATOM 712 N N . ASN A 1 98 ? -14.252 -8.466 7.690 1.00 87.25 98 ASN A N 1
ATOM 713 C CA . ASN A 1 98 ? -13.830 -9.036 6.398 1.00 87.25 98 ASN A CA 1
ATOM 714 C C . ASN A 1 98 ? -13.204 -7.992 5.452 1.00 87.25 98 ASN A C 1
ATOM 716 O O . ASN A 1 98 ? -12.249 -8.266 4.732 1.00 87.25 98 ASN A O 1
ATOM 720 N N . LYS A 1 99 ? -13.734 -6.762 5.450 1.00 92.31 99 LYS A N 1
ATOM 721 C CA . LYS A 1 99 ? -13.220 -5.643 4.650 1.00 92.31 99 LYS A CA 1
ATOM 722 C C . LYS A 1 99 ? -12.832 -4.471 5.539 1.00 92.31 99 LYS A C 1
ATOM 724 O O . LYS A 1 99 ? -13.569 -3.497 5.655 1.00 92.31 99 LYS A O 1
ATOM 729 N N . LEU A 1 100 ? -11.654 -4.539 6.141 1.00 94.75 100 LEU A N 1
ATOM 730 C CA . LEU A 1 100 ? -11.140 -3.461 6.981 1.00 94.75 100 LEU A CA 1
ATOM 731 C C . LEU A 1 100 ? -10.441 -2.358 6.160 1.00 94.75 100 LEU A C 1
ATOM 733 O O . LEU A 1 100 ? -9.620 -2.625 5.280 1.00 94.75 100 LEU A O 1
ATOM 737 N N . ALA A 1 101 ? -10.730 -1.102 6.498 1.00 97.31 101 ALA A N 1
ATOM 738 C CA . ALA A 1 101 ? -9.914 0.066 6.193 1.00 97.31 101 ALA A CA 1
ATOM 739 C C . ALA A 1 101 ? -9.363 0.637 7.504 1.00 97.31 101 ALA A C 1
ATOM 741 O O . ALA A 1 101 ? -10.106 1.230 8.279 1.00 97.31 101 ALA A O 1
ATOM 742 N N . ILE A 1 102 ? -8.066 0.460 7.753 1.00 97.56 102 ILE A N 1
ATOM 743 C CA . ILE A 1 102 ? -7.388 1.056 8.907 1.00 97.56 102 ILE A CA 1
ATOM 744 C C . ILE A 1 102 ? -6.780 2.405 8.509 1.00 97.56 102 ILE A C 1
ATOM 746 O O . ILE A 1 102 ? -6.017 2.499 7.545 1.00 97.56 102 ILE A O 1
ATOM 750 N N . VAL A 1 103 ? -7.142 3.458 9.234 1.00 97.56 103 VAL A N 1
ATOM 751 C CA . VAL A 1 103 ? -6.751 4.836 8.944 1.00 97.56 103 VAL A CA 1
ATOM 752 C C . VAL A 1 103 ? -5.721 5.301 9.955 1.00 97.56 103 VAL A C 1
ATOM 754 O O . VAL A 1 103 ? -5.922 5.188 11.164 1.00 97.56 103 VAL A O 1
ATOM 757 N N . PHE A 1 104 ? -4.636 5.863 9.431 1.00 96.38 104 PHE A N 1
ATOM 758 C CA . PHE A 1 104 ? -3.593 6.497 10.215 1.00 96.38 104 PHE A CA 1
ATOM 759 C C . PHE A 1 104 ? -3.583 7.996 9.958 1.00 96.38 104 PHE A C 1
ATOM 761 O O . PHE A 1 104 ? -3.784 8.462 8.836 1.00 96.38 104 PHE A O 1
ATOM 768 N N . GLY A 1 105 ? -3.321 8.734 11.025 1.00 92.38 105 GLY A N 1
ATOM 769 C CA . GLY A 1 105 ? -3.219 10.176 11.004 1.00 92.38 105 GLY A CA 1
ATOM 770 C C . GLY A 1 105 ? -1.900 10.722 10.470 1.00 92.38 105 GLY A C 1
ATOM 771 O O . GLY A 1 105 ? -0.993 9.988 10.079 1.00 92.38 105 GLY A O 1
ATOM 772 N N . THR A 1 106 ? -1.774 12.045 10.524 1.00 90.94 106 THR A N 1
ATOM 773 C CA . THR A 1 106 ? -0.483 12.719 10.318 1.00 90.94 106 THR A CA 1
ATOM 774 C C . THR A 1 106 ? 0.391 12.625 11.571 1.00 90.94 106 THR A C 1
ATOM 776 O O . THR A 1 106 ? -0.119 12.431 12.673 1.00 90.94 106 THR A O 1
ATOM 779 N N . GLU A 1 107 ? 1.708 12.798 11.418 1.00 86.19 107 GLU A N 1
ATOM 780 C CA . GLU A 1 107 ? 2.670 12.674 12.527 1.00 86.19 107 GLU A CA 1
ATOM 781 C C . GLU A 1 107 ? 2.439 13.669 13.675 1.00 86.19 107 GLU A C 1
ATOM 783 O O . GLU A 1 107 ? 2.822 13.382 14.804 1.00 86.19 107 GLU A O 1
ATOM 788 N N . SER A 1 108 ? 1.838 14.832 13.407 1.00 82.06 108 SER A N 1
ATOM 789 C CA . SER A 1 108 ? 1.678 15.895 14.404 1.00 82.06 108 SER A CA 1
ATOM 790 C C . SER A 1 108 ? 0.355 15.839 15.161 1.00 82.06 108 SER A C 1
ATOM 792 O O . SER A 1 108 ? 0.340 16.096 16.361 1.00 82.06 108 SER A O 1
ATOM 794 N N . VAL A 1 109 ? -0.751 15.556 14.468 1.00 84.75 109 VAL A N 1
ATOM 795 C CA . VAL A 1 109 ? -2.108 15.713 15.026 1.00 84.75 109 VAL A CA 1
ATOM 796 C C . VAL A 1 109 ? -2.940 14.435 15.005 1.00 84.75 109 VAL A C 1
ATOM 798 O O . VAL A 1 109 ? -4.060 14.435 15.500 1.00 84.75 109 VAL A O 1
ATOM 801 N N . GLY A 1 110 ? -2.424 13.336 14.449 1.00 90.62 110 GLY A N 1
ATOM 802 C CA . GLY A 1 110 ? -3.212 12.119 14.298 1.00 90.62 110 GLY A CA 1
ATOM 803 C C . GLY A 1 110 ? -4.305 12.261 13.232 1.00 90.62 110 GLY A C 1
ATOM 804 O O . GLY A 1 110 ? -4.104 12.928 12.207 1.00 90.62 110 GLY A O 1
ATOM 805 N N . CYS A 1 111 ? -5.397 11.511 13.405 1.00 94.75 111 CYS A N 1
ATOM 806 C CA . CYS A 1 111 ? -6.529 11.493 12.478 1.00 94.75 111 CYS A CA 1
ATOM 807 C C . CYS A 1 111 ? -7.352 12.779 12.610 1.00 94.75 111 CYS A C 1
ATOM 809 O O . CYS A 1 111 ? -7.490 13.327 13.698 1.00 94.75 111 CYS A O 1
ATOM 811 N N . THR A 1 112 ? -7.927 13.251 11.505 1.00 95.31 112 THR A N 1
ATOM 812 C CA . THR A 1 112 ? -8.831 14.407 11.533 1.00 95.31 112 THR A CA 1
ATOM 813 C C . THR A 1 112 ? -10.157 14.046 12.201 1.00 95.31 112 THR A C 1
ATOM 815 O O . THR A 1 112 ? -10.601 12.900 12.126 1.00 95.31 112 THR A O 1
ATOM 818 N N . GLU A 1 113 ? -10.843 15.035 12.779 1.00 94.94 113 GLU A N 1
ATOM 819 C CA . GLU A 1 113 ? -12.190 14.847 13.347 1.00 94.94 113 GLU A CA 1
ATOM 820 C C . GLU A 1 113 ? -13.189 14.277 12.333 1.00 94.94 113 GLU A C 1
ATOM 822 O O . GLU A 1 113 ? -14.051 13.474 12.682 1.00 94.94 113 GLU A O 1
ATOM 827 N N . GLU A 1 114 ? -13.039 14.635 11.057 1.00 96.56 114 GLU A N 1
ATOM 828 C CA . GLU A 1 114 ? -13.841 14.092 9.959 1.00 96.56 114 GLU A CA 1
ATOM 829 C C . GLU A 1 114 ? -13.684 12.565 9.837 1.00 96.56 114 GLU A C 1
ATOM 831 O O . GLU A 1 114 ? -14.679 11.845 9.774 1.00 96.56 114 GLU A O 1
ATOM 836 N N . ILE A 1 115 ? -12.448 12.051 9.891 1.00 97.06 115 ILE A N 1
ATOM 837 C CA . ILE A 1 115 ? -12.174 10.605 9.909 1.00 97.06 115 ILE A CA 1
ATOM 838 C C . ILE A 1 115 ? -12.661 9.970 11.211 1.00 97.06 115 ILE A C 1
ATOM 840 O O . ILE A 1 115 ? -13.286 8.914 11.176 1.00 97.06 115 ILE A O 1
ATOM 844 N N . LEU A 1 116 ? -12.383 10.595 12.358 1.00 96.38 116 LEU A N 1
ATOM 845 C CA . LEU A 1 116 ? -12.752 10.063 13.673 1.00 96.38 116 LEU A CA 1
ATOM 846 C C . LEU A 1 116 ? -14.272 9.964 13.862 1.00 96.38 116 LEU A C 1
ATOM 848 O O . LEU A 1 116 ? -14.745 9.080 14.578 1.00 96.38 116 LEU A O 1
ATOM 852 N N . THR A 1 117 ? -15.031 10.862 13.233 1.00 96.38 117 THR A N 1
ATOM 853 C CA . THR A 1 117 ? -16.501 10.840 13.206 1.00 96.38 117 THR A CA 1
ATOM 854 C C . THR A 1 117 ? -17.026 9.779 12.242 1.00 96.38 117 THR A C 1
ATOM 856 O O . THR A 1 117 ? -18.026 9.131 12.530 1.00 96.38 117 THR A O 1
ATOM 859 N N . ALA A 1 118 ? -16.350 9.579 11.108 1.00 96.62 118 ALA A N 1
ATOM 860 C CA . ALA A 1 118 ? -16.735 8.581 10.116 1.00 96.62 118 ALA A CA 1
ATOM 861 C C . ALA A 1 118 ? -16.301 7.147 10.464 1.00 96.62 118 ALA A C 1
ATOM 863 O O . ALA A 1 118 ? -16.760 6.214 9.805 1.00 96.62 118 ALA A O 1
ATOM 864 N N . ALA A 1 119 ? -15.405 6.959 11.436 1.00 97.00 119 ALA A N 1
ATOM 865 C CA . ALA A 1 119 ? -14.890 5.654 11.833 1.00 97.00 119 ALA A CA 1
ATOM 866 C C . ALA A 1 119 ? -15.941 4.827 12.589 1.00 97.00 119 ALA A C 1
ATOM 868 O O . ALA A 1 119 ? -16.574 5.310 13.524 1.00 97.00 119 ALA A O 1
ATOM 869 N N . ASP A 1 120 ? -16.064 3.551 12.227 1.00 95.75 120 ASP A N 1
ATOM 870 C CA . ASP A 1 120 ? -16.913 2.578 12.924 1.00 95.75 120 ASP A CA 1
ATOM 871 C C . ASP A 1 120 ? -16.304 2.155 14.267 1.00 95.75 120 ASP A C 1
ATOM 873 O O . ASP A 1 120 ? -17.016 1.798 15.203 1.00 95.75 120 ASP A O 1
ATOM 877 N N . LEU A 1 121 ? -14.972 2.187 14.359 1.00 95.56 121 LEU A N 1
ATOM 878 C CA . LEU A 1 121 ? -14.233 1.914 15.585 1.00 95.56 121 LEU A CA 1
ATOM 879 C C . LEU A 1 121 ? -12.972 2.773 15.644 1.00 95.56 121 LEU A C 1
ATOM 881 O O . LEU A 1 121 ? -12.275 2.968 14.647 1.00 95.56 121 LEU A O 1
ATOM 885 N N . ARG A 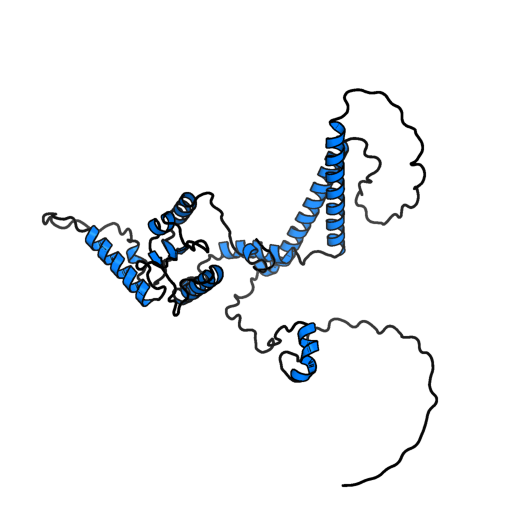1 122 ? -12.643 3.255 16.838 1.00 97.19 122 ARG A N 1
ATOM 886 C CA . ARG A 1 122 ? -11.365 3.912 17.114 1.00 97.19 122 ARG A CA 1
ATOM 887 C C . ARG A 1 122 ? -10.475 2.929 17.851 1.00 97.19 122 ARG A C 1
ATOM 889 O O . ARG A 1 122 ? -10.941 2.295 18.795 1.00 97.19 122 ARG A O 1
ATOM 896 N N . VAL A 1 123 ? -9.226 2.781 17.424 1.00 96.88 123 VAL A N 1
ATOM 897 C CA . VAL A 1 123 ? -8.302 1.781 17.974 1.00 96.88 123 VAL A CA 1
ATOM 898 C C . VAL A 1 123 ? -6.967 2.391 18.375 1.00 96.88 123 VAL A C 1
ATOM 900 O O . VAL A 1 123 ? -6.528 3.378 17.789 1.00 96.88 123 VAL A O 1
ATOM 903 N N . TYR A 1 124 ? -6.291 1.780 19.344 1.00 95.44 124 TYR A N 1
ATOM 904 C CA . TYR A 1 124 ? -4.947 2.189 19.753 1.00 95.44 124 TYR A CA 1
ATOM 905 C C . TYR A 1 124 ? -4.048 0.984 20.042 1.00 95.44 124 TYR A C 1
ATOM 907 O O . TYR A 1 124 ? -4.519 -0.096 20.405 1.00 95.44 124 TYR A O 1
ATOM 915 N N . LEU A 1 125 ? -2.735 1.175 19.890 1.00 93.06 125 LEU A N 1
ATOM 916 C CA . LEU A 1 125 ? -1.740 0.204 20.344 1.00 93.06 125 LEU A CA 1
ATOM 917 C C . LEU A 1 125 ? -1.452 0.426 21.832 1.00 93.06 125 LEU A C 1
ATOM 919 O O . LEU A 1 125 ? -1.218 1.569 22.226 1.00 93.06 125 LEU A O 1
ATOM 923 N N . PRO A 1 126 ? -1.392 -0.627 22.662 1.00 89.44 126 PRO A N 1
ATOM 924 C CA . PRO A 1 126 ? -1.062 -0.476 24.071 1.00 89.44 126 PRO A CA 1
ATOM 925 C C . PRO A 1 126 ? 0.392 -0.012 24.240 1.00 89.44 126 PRO A C 1
ATOM 927 O O . PRO A 1 126 ? 1.331 -0.802 24.145 1.00 89.44 126 PRO A O 1
ATOM 930 N N . LEU A 1 127 ? 0.580 1.279 24.517 1.00 87.44 127 LEU A N 1
ATOM 931 C CA . LEU A 1 127 ? 1.882 1.862 24.832 1.00 87.44 127 LEU A CA 1
ATOM 932 C C . LEU A 1 127 ? 2.125 1.831 26.344 1.00 87.44 127 LEU A C 1
ATOM 934 O O . LEU A 1 127 ? 1.217 2.013 27.157 1.00 87.44 127 LEU A O 1
ATOM 938 N N . ARG A 1 128 ? 3.375 1.583 26.732 1.00 86.81 128 ARG A N 1
ATOM 939 C CA . ARG A 1 128 ? 3.846 1.670 28.118 1.00 86.81 128 ARG A CA 1
ATOM 940 C C . ARG A 1 128 ? 5.015 2.647 28.160 1.00 86.81 128 ARG A C 1
ATOM 942 O O . ARG A 1 128 ? 5.903 2.568 27.316 1.00 86.81 128 ARG A O 1
ATOM 949 N N . GLY A 1 129 ? 5.034 3.523 29.159 1.00 86.81 129 GLY A N 1
ATOM 950 C CA . GLY A 1 129 ? 6.094 4.514 29.351 1.00 86.81 129 GLY A CA 1
ATOM 951 C C . GLY A 1 129 ? 5.600 5.946 29.168 1.00 86.81 129 GLY A C 1
ATOM 952 O O . GLY A 1 129 ? 4.410 6.210 29.292 1.00 86.81 129 GLY A O 1
ATOM 953 N N . PHE A 1 130 ? 6.540 6.856 28.913 1.00 85.12 130 PHE A N 1
ATOM 954 C CA . PHE A 1 130 ? 6.300 8.305 28.860 1.00 85.12 130 PHE A CA 1
ATOM 955 C C . PHE A 1 130 ? 6.046 8.852 27.449 1.00 85.12 130 PHE A C 1
ATOM 957 O O . PHE A 1 130 ? 5.818 10.044 27.296 1.00 85.12 130 PHE A O 1
ATOM 964 N N . ALA A 1 131 ? 6.176 8.021 26.413 1.00 84.06 131 ALA A N 1
ATOM 965 C CA . ALA A 1 131 ? 5.952 8.460 25.043 1.00 84.06 131 ALA A CA 1
ATOM 966 C C . ALA A 1 131 ? 4.454 8.430 24.726 1.00 84.06 131 ALA A C 1
ATOM 968 O O . ALA A 1 131 ? 3.837 7.367 24.776 1.00 84.06 131 ALA A O 1
ATOM 969 N N . ASP A 1 132 ? 3.908 9.585 24.349 1.00 83.50 132 ASP A N 1
ATOM 970 C CA . ASP A 1 132 ? 2.482 9.736 24.040 1.00 83.50 132 ASP A CA 1
ATOM 971 C C . ASP A 1 132 ? 2.108 9.173 22.660 1.00 83.50 132 ASP A C 1
ATOM 973 O O . ASP A 1 132 ? 0.938 8.945 22.371 1.00 83.50 132 ASP A O 1
ATOM 977 N N . SER A 1 133 ? 3.090 8.930 21.787 1.00 86.06 133 SER A N 1
ATOM 978 C CA . SER A 1 133 ? 2.870 8.343 20.465 1.00 86.06 133 SER A CA 1
ATOM 979 C C . SER A 1 133 ? 4.111 7.622 19.936 1.00 86.06 133 SER A C 1
ATOM 981 O O . SER A 1 133 ? 5.227 7.775 20.441 1.00 86.06 133 SER A O 1
ATOM 983 N N . LEU A 1 134 ? 3.908 6.816 18.894 1.00 88.31 134 LEU A N 1
ATOM 984 C CA . LEU A 1 134 ? 4.977 6.204 18.111 1.00 88.31 134 LEU A CA 1
ATOM 985 C C . LEU A 1 134 ? 5.180 6.980 16.809 1.00 88.31 134 LEU A C 1
ATOM 987 O O . LEU A 1 134 ? 4.259 7.612 16.297 1.00 88.31 134 LEU A O 1
ATOM 991 N N . ASN A 1 135 ? 6.365 6.845 16.210 1.00 92.06 135 ASN A N 1
ATOM 992 C CA . ASN A 1 135 ? 6.553 7.250 14.819 1.00 92.06 135 ASN A CA 1
ATOM 993 C C . ASN A 1 135 ? 5.492 6.583 13.923 1.00 92.06 135 ASN A C 1
ATOM 995 O O . ASN A 1 135 ? 5.248 5.381 14.048 1.00 92.06 135 ASN A O 1
ATOM 999 N N . LEU A 1 136 ? 4.923 7.342 12.982 1.00 91.56 136 LEU A N 1
ATOM 1000 C CA . LEU A 1 136 ? 3.814 6.895 12.135 1.00 91.56 136 LEU A CA 1
ATOM 1001 C C . LEU A 1 136 ? 4.112 5.584 11.394 1.00 91.56 136 LEU A C 1
ATOM 1003 O O . LEU A 1 136 ? 3.269 4.692 11.351 1.00 91.56 136 LEU A O 1
ATOM 1007 N N . SER A 1 137 ? 5.326 5.424 10.858 1.00 91.81 137 SER A N 1
ATOM 1008 C CA . SER A 1 137 ? 5.704 4.191 10.154 1.00 91.81 137 SER A CA 1
ATOM 1009 C C . SER A 1 137 ? 5.827 2.984 11.090 1.00 91.81 137 SER A C 1
ATOM 1011 O O . SER A 1 137 ? 5.479 1.869 10.704 1.00 91.81 137 SER A O 1
ATOM 1013 N N . VAL A 1 138 ? 6.270 3.206 12.333 1.00 93.44 138 VAL A N 1
ATOM 1014 C CA . VAL A 1 138 ? 6.369 2.165 13.366 1.00 93.44 138 VAL A CA 1
ATOM 1015 C C . VAL A 1 138 ? 4.976 1.764 13.841 1.00 93.44 138 VAL A C 1
ATOM 1017 O O . VAL A 1 138 ? 4.687 0.573 13.919 1.00 93.44 138 VAL A O 1
ATOM 1020 N N . ALA A 1 139 ? 4.095 2.737 14.088 1.00 93.69 139 ALA A N 1
ATOM 1021 C CA . ALA A 1 139 ? 2.699 2.483 14.429 1.00 93.69 139 ALA A CA 1
ATOM 1022 C C . ALA A 1 139 ? 2.000 1.677 13.326 1.00 93.69 139 ALA A C 1
ATOM 1024 O O . ALA A 1 139 ? 1.402 0.643 13.614 1.00 93.69 139 ALA A O 1
ATOM 1025 N N . ALA A 1 140 ? 2.147 2.088 12.062 1.00 95.06 140 ALA A N 1
ATOM 1026 C CA . ALA A 1 140 ? 1.574 1.375 10.926 1.00 95.06 140 ALA A CA 1
ATOM 1027 C C . ALA A 1 140 ? 2.085 -0.068 10.819 1.00 95.06 140 ALA A C 1
ATOM 1029 O O . ALA A 1 140 ? 1.290 -0.985 10.622 1.00 95.06 140 ALA A O 1
ATOM 1030 N N . ALA A 1 141 ? 3.391 -0.289 11.000 1.00 95.12 141 ALA A N 1
ATOM 1031 C CA . ALA A 1 141 ? 3.974 -1.628 10.973 1.00 95.12 141 ALA A CA 1
ATOM 1032 C C . ALA A 1 141 ? 3.449 -2.524 12.108 1.00 95.12 141 ALA A C 1
ATOM 1034 O O . ALA A 1 141 ? 3.104 -3.678 11.856 1.00 95.12 141 ALA A O 1
ATOM 1035 N N . LEU A 1 142 ? 3.366 -2.001 13.335 1.00 95.81 142 LEU A N 1
ATOM 1036 C CA . LEU A 1 142 ? 2.886 -2.751 14.498 1.00 95.81 142 LEU A CA 1
ATOM 1037 C C . LEU A 1 142 ? 1.389 -3.057 14.410 1.00 95.81 142 LEU A C 1
ATOM 1039 O O . LEU A 1 142 ? 1.001 -4.190 14.666 1.00 95.81 142 LEU A O 1
ATOM 1043 N N . VAL A 1 143 ? 0.564 -2.094 13.984 1.00 96.12 143 VAL A N 1
ATOM 1044 C CA . VAL A 1 143 ? -0.872 -2.319 13.759 1.00 96.12 143 VAL A CA 1
ATOM 1045 C C . VAL A 1 143 ? -1.090 -3.373 12.675 1.00 96.12 143 VAL A C 1
ATOM 1047 O O . VAL A 1 143 ? -1.843 -4.313 12.891 1.00 96.12 143 VAL A O 1
ATOM 1050 N N . MET A 1 144 ? -0.409 -3.264 11.529 1.00 94.12 144 MET A N 1
ATOM 1051 C CA . MET A 1 144 ? -0.517 -4.257 10.450 1.00 94.12 144 MET A CA 1
ATOM 1052 C C . MET A 1 144 ? -0.100 -5.656 10.916 1.00 94.12 144 MET A C 1
ATOM 1054 O O . MET A 1 144 ? -0.768 -6.635 10.600 1.00 94.12 144 MET A O 1
ATOM 1058 N N . HIS A 1 145 ? 0.998 -5.755 11.668 1.00 94.44 145 HIS A N 1
ATOM 1059 C CA . HIS A 1 145 ? 1.460 -7.021 12.230 1.00 94.44 145 HIS A CA 1
ATOM 1060 C C . HIS A 1 145 ? 0.431 -7.617 13.197 1.00 94.44 145 HIS A C 1
ATOM 1062 O O . HIS A 1 145 ? 0.110 -8.795 13.080 1.00 94.44 145 HIS A O 1
ATOM 1068 N N . GLU A 1 146 ? -0.117 -6.807 14.104 1.00 94.81 146 GLU A N 1
ATOM 1069 C CA . GLU A 1 146 ? -1.137 -7.247 15.059 1.00 94.81 146 GLU A CA 1
ATOM 1070 C C . GLU A 1 146 ? -2.417 -7.711 14.356 1.00 94.81 146 GLU A C 1
ATOM 1072 O O . GLU A 1 146 ? -2.955 -8.762 14.688 1.00 94.81 146 GLU A O 1
ATOM 1077 N N . LEU A 1 147 ? -2.864 -7.000 13.316 1.00 93.88 147 LEU A N 1
ATOM 1078 C CA . LEU A 1 147 ? -4.026 -7.403 12.518 1.00 93.88 147 LEU A CA 1
ATOM 1079 C C . LEU A 1 147 ? -3.843 -8.786 11.874 1.00 93.88 147 LEU A C 1
ATOM 1081 O O . LEU A 1 147 ? -4.792 -9.562 11.857 1.00 93.88 147 LEU A O 1
ATOM 1085 N N . PHE A 1 148 ? -2.640 -9.135 11.402 1.00 90.31 148 PHE A N 1
ATOM 1086 C CA . PHE A 1 148 ? -2.370 -10.482 10.877 1.00 90.31 148 PHE A CA 1
ATOM 1087 C C . PHE A 1 148 ? -2.337 -11.571 11.959 1.00 90.31 148 PHE A C 1
ATOM 1089 O O . PHE A 1 148 ? -2.617 -12.726 11.647 1.00 90.31 148 PHE A O 1
ATOM 1096 N N . HIS A 1 149 ? -2.011 -11.233 13.212 1.00 91.19 149 HIS A N 1
ATOM 1097 C CA . HIS A 1 149 ? -2.138 -12.173 14.338 1.00 91.19 149 HIS A CA 1
ATOM 1098 C C . HIS A 1 149 ? -3.594 -12.368 14.755 1.00 91.19 149 HIS A C 1
ATOM 1100 O O . HIS A 1 149 ? -3.993 -13.487 15.059 1.00 91.19 149 HIS A O 1
ATOM 1106 N N . LEU A 1 150 ? -4.382 -11.292 14.742 1.00 91.44 150 LEU A N 1
ATOM 1107 C CA . LEU A 1 150 ? -5.803 -11.305 15.098 1.00 91.44 150 LEU A CA 1
ATOM 1108 C C . LEU A 1 150 ? -6.693 -11.923 14.011 1.00 91.44 150 LEU A C 1
ATOM 1110 O O . LEU A 1 150 ? -7.765 -12.431 14.327 1.00 91.44 150 LEU A O 1
ATOM 1114 N N . CYS A 1 151 ? -6.262 -11.862 12.750 1.00 90.12 151 CYS A N 1
ATOM 1115 C CA . CYS A 1 151 ? -6.985 -12.373 11.588 1.00 90.12 151 CYS A CA 1
ATOM 1116 C C . CYS A 1 151 ? -6.034 -13.126 10.632 1.00 90.12 151 CYS A C 1
ATOM 1118 O O . CYS A 1 151 ? -5.709 -12.626 9.546 1.00 90.12 151 CYS A O 1
ATOM 1120 N N . PRO A 1 152 ? -5.538 -14.321 11.011 1.00 86.25 152 PRO A N 1
ATOM 1121 C CA . PRO A 1 152 ? -4.675 -15.124 10.140 1.00 86.25 152 PRO A CA 1
ATOM 1122 C C . PRO A 1 152 ? -5.335 -15.502 8.804 1.00 86.25 152 PRO A C 1
ATOM 1124 O O . PRO A 1 152 ? -4.652 -15.674 7.791 1.00 86.25 152 PRO A O 1
ATOM 1127 N N . GLU A 1 153 ? -6.663 -15.616 8.793 1.00 83.88 153 GLU A N 1
ATOM 1128 C CA . GLU A 1 153 ? -7.497 -15.928 7.632 1.00 83.88 153 GLU A CA 1
ATOM 1129 C C . GLU A 1 153 ? -7.486 -14.844 6.545 1.00 83.88 153 GLU A C 1
ATOM 1131 O O . GLU A 1 153 ? -7.727 -15.165 5.384 1.00 83.88 153 GLU A O 1
ATOM 1136 N N . ALA A 1 154 ? -7.091 -13.604 6.865 1.00 82.75 154 ALA A N 1
ATOM 1137 C CA . ALA A 1 154 ? -6.928 -12.539 5.870 1.00 82.75 154 ALA A CA 1
ATOM 1138 C C . ALA A 1 154 ? -5.873 -12.880 4.793 1.00 82.75 154 ALA A C 1
ATOM 1140 O O . ALA A 1 154 ? -5.814 -12.262 3.724 1.00 82.75 154 ALA A O 1
ATOM 1141 N N . ILE A 1 155 ? -4.997 -13.858 5.054 1.00 81.88 155 ILE A N 1
ATOM 1142 C CA . ILE A 1 155 ? -3.963 -14.278 4.111 1.00 81.88 155 ILE A CA 1
ATOM 1143 C C . ILE A 1 155 ? -4.559 -15.210 3.051 1.00 81.88 155 ILE A C 1
ATOM 1145 O O . ILE A 1 155 ? -4.750 -16.404 3.266 1.00 81.88 155 ILE A O 1
ATOM 1149 N N . GLY A 1 156 ? -4.688 -14.690 1.830 1.00 77.88 156 GLY A N 1
ATOM 1150 C CA . GLY A 1 156 ? -4.889 -15.512 0.636 1.00 77.88 156 GLY A CA 1
ATOM 1151 C C . GLY A 1 156 ? -6.292 -15.499 0.041 1.00 77.88 156 GLY A C 1
ATOM 1152 O O . GLY A 1 156 ? -6.500 -16.247 -0.911 1.00 77.88 156 GLY A O 1
ATOM 1153 N N . GLU A 1 157 ? -7.180 -14.612 0.498 1.00 79.69 157 GLU A N 1
ATOM 1154 C CA . GLU A 1 157 ? -8.552 -14.431 -0.020 1.00 79.69 157 GLU A CA 1
ATOM 1155 C C . GLU A 1 157 ? -8.646 -13.991 -1.497 1.00 79.69 157 GLU A C 1
ATOM 1157 O O . GLU A 1 157 ? -9.725 -13.920 -2.080 1.00 79.69 157 GLU A O 1
ATOM 1162 N N . MET A 1 158 ? -7.515 -13.711 -2.143 1.00 85.38 158 MET A N 1
ATOM 1163 C CA . MET A 1 158 ? -7.455 -13.333 -3.552 1.00 85.38 158 MET A CA 1
ATOM 1164 C C . MET A 1 158 ? -7.777 -14.512 -4.481 1.00 85.38 158 MET A C 1
ATOM 1166 O O . MET A 1 158 ? -7.106 -15.553 -4.432 1.00 85.38 158 MET A O 1
ATOM 1170 N N . SER A 1 159 ? -8.725 -14.300 -5.400 1.00 88.75 159 SER A N 1
ATOM 1171 C CA . SER A 1 159 ? -9.097 -15.279 -6.430 1.00 88.75 159 SER A CA 1
ATOM 1172 C C . SER A 1 159 ? -7.918 -15.663 -7.335 1.00 88.75 159 SER A C 1
ATOM 1174 O O . SER A 1 159 ? -6.993 -14.875 -7.554 1.00 88.75 159 SER A O 1
ATOM 1176 N N . ASP A 1 160 ? -7.954 -16.861 -7.922 1.00 86.19 160 ASP A N 1
ATOM 1177 C CA . ASP A 1 160 ? -6.890 -17.316 -8.826 1.00 86.19 160 ASP A CA 1
ATOM 1178 C C . ASP A 1 160 ? -6.767 -16.448 -10.086 1.00 86.19 160 ASP A C 1
ATOM 1180 O O . ASP A 1 160 ? -5.654 -16.204 -10.555 1.00 86.19 160 ASP A O 1
ATOM 1184 N N . ALA A 1 161 ? -7.884 -15.923 -10.598 1.00 89.38 161 ALA A N 1
ATOM 1185 C CA . ALA A 1 161 ? -7.900 -15.033 -11.759 1.00 89.38 161 ALA A CA 1
ATOM 1186 C C . ALA A 1 161 ? -7.240 -13.675 -11.458 1.00 89.38 161 ALA A C 1
ATOM 1188 O O . ALA A 1 161 ? -6.399 -13.192 -12.226 1.00 89.38 161 ALA A O 1
ATOM 1189 N N . GLU A 1 162 ? -7.567 -13.072 -10.313 1.00 89.94 162 GLU A N 1
ATOM 1190 C CA . GLU A 1 162 ? -6.938 -11.828 -9.863 1.00 89.94 162 GLU A CA 1
ATOM 1191 C C . GLU A 1 162 ? -5.443 -12.041 -9.597 1.00 89.94 162 GLU A C 1
ATOM 1193 O O . GLU A 1 162 ? -4.593 -11.277 -10.066 1.00 89.94 162 GLU A O 1
ATOM 1198 N N . ARG A 1 163 ? -5.102 -13.149 -8.935 1.00 88.75 163 ARG A N 1
ATOM 1199 C CA . ARG A 1 163 ? -3.721 -13.547 -8.659 1.00 88.75 163 ARG A CA 1
ATOM 1200 C C . ARG A 1 163 ? -2.917 -13.762 -9.937 1.00 88.75 163 ARG A C 1
ATOM 1202 O O . ARG A 1 163 ? -1.759 -13.352 -9.994 1.00 88.75 163 ARG A O 1
ATOM 1209 N N . ALA A 1 164 ? -3.498 -14.393 -10.958 1.00 88.12 164 ALA A N 1
ATOM 1210 C CA . ALA A 1 164 ? -2.861 -14.583 -12.259 1.00 88.12 164 ALA A CA 1
ATOM 1211 C C . ALA A 1 164 ? -2.580 -13.239 -12.946 1.00 88.12 164 ALA A C 1
ATOM 1213 O O . ALA A 1 164 ? -1.459 -13.006 -13.397 1.00 88.12 164 ALA A O 1
ATOM 1214 N N . THR A 1 165 ? -3.553 -12.326 -12.923 1.00 91.00 165 THR A N 1
ATOM 1215 C CA . THR A 1 165 ? -3.417 -10.971 -13.483 1.00 91.00 165 THR A CA 1
ATOM 1216 C C . THR A 1 165 ? -2.296 -10.187 -12.792 1.00 91.00 165 THR A C 1
ATOM 1218 O O . THR A 1 165 ? -1.441 -9.580 -13.445 1.00 91.00 165 THR A O 1
ATOM 1221 N N . LEU A 1 166 ? -2.243 -10.232 -11.457 1.00 90.38 166 LEU A N 1
ATOM 1222 C CA . LEU A 1 166 ? -1.184 -9.576 -10.686 1.00 90.38 166 LEU A CA 1
ATOM 1223 C C . LEU A 1 166 ? 0.186 -10.221 -10.915 1.00 90.38 166 LEU A C 1
ATOM 1225 O O . LEU A 1 166 ? 1.175 -9.502 -11.058 1.00 90.38 166 LEU A O 1
ATOM 1229 N N . ARG A 1 167 ? 0.259 -11.555 -11.010 1.00 90.25 167 ARG A N 1
ATOM 1230 C CA . ARG A 1 167 ? 1.499 -12.270 -11.349 1.00 90.25 167 ARG A CA 1
ATOM 1231 C C . ARG A 1 167 ? 2.017 -11.869 -12.719 1.00 90.25 167 ARG A C 1
ATOM 1233 O O . ARG A 1 167 ? 3.201 -11.568 -12.826 1.00 90.25 167 ARG A O 1
ATOM 1240 N N . GLU A 1 168 ? 1.161 -11.809 -13.736 1.00 90.50 168 GLU A N 1
ATOM 1241 C CA . GLU A 1 168 ? 1.565 -11.369 -15.073 1.00 90.50 168 GLU A CA 1
ATOM 1242 C C . GLU A 1 168 ? 2.177 -9.968 -15.017 1.00 90.50 168 GLU A C 1
ATOM 1244 O O . GLU A 1 168 ? 3.303 -9.760 -15.484 1.00 90.50 168 GLU A O 1
ATOM 1249 N N . LYS A 1 169 ? 1.483 -9.023 -14.373 1.00 90.25 169 LYS A N 1
ATOM 1250 C CA . LYS A 1 169 ? 1.963 -7.650 -14.195 1.00 90.25 169 LYS A CA 1
ATOM 1251 C C . LYS A 1 169 ? 3.318 -7.611 -13.482 1.00 90.25 169 LYS A C 1
ATOM 1253 O O . LYS A 1 169 ? 4.277 -7.036 -14.000 1.00 90.25 169 LYS A O 1
ATOM 1258 N N . TRP A 1 170 ? 3.411 -8.218 -12.302 1.00 89.69 170 TRP A N 1
ATOM 1259 C CA . TRP A 1 170 ? 4.579 -8.111 -11.429 1.00 89.69 170 TRP A CA 1
ATOM 1260 C C . TRP A 1 170 ? 5.784 -8.900 -11.931 1.00 89.69 170 TRP A C 1
ATOM 1262 O O . TRP A 1 170 ? 6.903 -8.386 -11.890 1.00 89.69 170 TRP A O 1
ATOM 1272 N N . PHE A 1 171 ? 5.591 -10.115 -12.444 1.00 90.44 171 PHE A N 1
ATOM 1273 C CA . PHE A 1 171 ? 6.690 -10.901 -13.004 1.00 90.44 171 PHE A CA 1
ATOM 1274 C C . PHE A 1 171 ? 7.267 -10.211 -14.236 1.00 90.44 171 PHE A C 1
ATOM 1276 O O . PHE A 1 171 ? 8.488 -10.085 -14.348 1.00 90.44 171 PHE A O 1
ATOM 1283 N N . THR A 1 172 ? 6.408 -9.678 -15.112 1.00 90.56 172 THR A N 1
ATOM 1284 C CA . THR A 1 172 ? 6.862 -8.898 -16.268 1.00 90.56 172 THR A CA 1
ATOM 1285 C C . THR A 1 172 ? 7.661 -7.681 -15.809 1.00 90.56 172 THR A C 1
ATOM 1287 O O . THR A 1 172 ? 8.784 -7.475 -16.267 1.00 90.56 172 THR A O 1
ATOM 1290 N N . GLN A 1 173 ? 7.148 -6.916 -14.843 1.00 88.25 173 GLN A N 1
ATOM 1291 C CA . GLN A 1 173 ? 7.836 -5.744 -14.298 1.00 88.25 173 GLN A CA 1
ATOM 1292 C C . GLN A 1 173 ? 9.214 -6.076 -13.696 1.00 88.25 173 GLN A C 1
ATOM 1294 O O . GLN A 1 173 ? 10.175 -5.327 -13.893 1.00 88.25 173 GLN A O 1
ATOM 1299 N N . LEU A 1 174 ? 9.342 -7.213 -13.007 1.00 87.62 174 LEU A N 1
ATOM 1300 C CA . LEU A 1 174 ? 10.618 -7.704 -12.477 1.00 87.62 174 LEU A CA 1
ATOM 1301 C C . LEU A 1 174 ? 11.595 -8.118 -13.588 1.00 87.62 174 LEU A C 1
ATOM 1303 O O . LEU A 1 174 ? 12.802 -7.874 -13.471 1.00 87.62 174 LEU A O 1
ATOM 1307 N N . ALA A 1 175 ? 11.087 -8.720 -14.664 1.00 89.25 175 ALA A N 1
ATOM 1308 C CA . ALA A 1 175 ? 11.885 -9.187 -15.792 1.00 89.25 175 ALA A CA 1
ATOM 1309 C C . ALA A 1 175 ? 12.369 -8.044 -16.700 1.00 89.25 175 ALA A C 1
ATOM 1311 O O . ALA A 1 175 ? 13.499 -8.100 -17.184 1.00 89.25 175 ALA A O 1
ATOM 1312 N N . VAL A 1 176 ? 11.594 -6.965 -16.876 1.00 87.19 176 VAL A N 1
ATOM 1313 C CA . VAL A 1 176 ? 11.935 -5.831 -17.769 1.00 87.19 176 VAL A CA 1
ATOM 1314 C C . VAL A 1 176 ? 13.339 -5.266 -17.517 1.00 87.19 176 VAL A C 1
ATOM 1316 O O . VAL A 1 176 ? 14.041 -4.901 -18.460 1.00 87.19 176 VAL A O 1
ATOM 1319 N N . GLY A 1 177 ? 13.779 -5.203 -16.256 1.00 79.50 177 GLY A N 1
ATOM 1320 C CA . GLY A 1 177 ? 15.117 -4.712 -15.903 1.00 79.50 177 GLY A CA 1
ATOM 1321 C C . GLY A 1 177 ? 16.260 -5.703 -16.156 1.00 79.50 177 GLY A C 1
ATOM 1322 O O . GLY A 1 177 ? 17.420 -5.307 -16.102 1.00 79.50 177 GLY A O 1
ATOM 1323 N N . ARG A 1 178 ? 15.949 -6.981 -16.398 1.00 83.06 178 ARG A N 1
ATOM 1324 C CA . ARG A 1 178 ? 16.911 -8.095 -16.479 1.00 83.06 178 ARG A CA 1
ATOM 1325 C C . ARG A 1 178 ? 17.045 -8.693 -17.878 1.00 83.06 178 ARG A C 1
ATOM 1327 O O . ARG A 1 178 ? 18.066 -9.300 -18.168 1.00 83.06 178 ARG A O 1
ATOM 1334 N N . VAL A 1 179 ? 16.037 -8.516 -18.732 1.00 85.62 179 VAL A N 1
ATOM 1335 C CA . VAL A 1 179 ? 15.989 -9.106 -20.084 1.00 85.62 179 VAL A CA 1
ATOM 1336 C C . VAL A 1 179 ? 16.788 -8.295 -21.116 1.00 85.62 179 VAL A C 1
ATOM 1338 O O . VAL A 1 179 ? 17.054 -8.765 -22.214 1.00 85.62 179 VAL A O 1
ATOM 1341 N N . GLN A 1 180 ? 17.236 -7.090 -20.763 1.00 82.19 180 GLN A N 1
ATOM 1342 C CA . GLN A 1 180 ? 17.961 -6.219 -21.683 1.00 82.19 180 GLN A CA 1
ATOM 1343 C C . GLN A 1 180 ? 19.410 -6.676 -21.913 1.00 82.19 180 GLN A C 1
ATOM 1345 O O . GLN A 1 180 ? 20.210 -6.769 -20.978 1.00 82.19 180 GLN A O 1
ATOM 1350 N N . THR A 1 181 ? 19.791 -6.842 -23.181 1.00 83.94 181 THR A N 1
ATOM 1351 C CA . THR A 1 181 ? 21.198 -7.033 -23.554 1.00 83.94 181 THR A CA 1
ATOM 1352 C C . THR A 1 181 ? 21.991 -5.729 -23.414 1.00 83.94 181 THR A C 1
ATOM 1354 O O . THR A 1 181 ? 21.457 -4.619 -23.504 1.00 83.94 181 THR A O 1
ATOM 1357 N N . ARG A 1 182 ? 23.320 -5.822 -23.257 1.00 84.31 182 ARG A N 1
ATOM 1358 C CA . ARG A 1 182 ? 24.189 -4.626 -23.189 1.00 84.31 182 ARG A CA 1
ATOM 1359 C C . ARG A 1 182 ? 24.048 -3.722 -24.421 1.00 84.31 182 ARG A C 1
ATOM 1361 O O . ARG A 1 182 ? 24.103 -2.500 -24.281 1.00 84.31 182 ARG A O 1
ATOM 1368 N N . ALA A 1 183 ? 23.862 -4.308 -25.605 1.00 86.12 183 ALA A N 1
ATOM 1369 C CA . ALA A 1 183 ? 23.716 -3.576 -26.861 1.00 86.12 183 ALA A CA 1
ATOM 1370 C C . ALA A 1 183 ? 22.398 -2.787 -26.917 1.00 86.12 183 ALA A C 1
ATOM 1372 O O . ALA A 1 183 ? 22.408 -1.592 -27.208 1.00 86.12 183 ALA A O 1
ATOM 1373 N N . GLU A 1 184 ? 21.277 -3.413 -26.554 1.00 84.75 184 GLU A N 1
ATOM 1374 C CA . GLU A 1 184 ? 19.970 -2.746 -26.477 1.00 84.75 184 GLU A CA 1
ATOM 1375 C C . GLU A 1 184 ? 19.950 -1.660 -25.399 1.00 84.75 184 GLU A C 1
ATOM 1377 O O . GLU A 1 184 ? 19.402 -0.580 -25.614 1.00 84.75 184 GLU A O 1
ATOM 1382 N N . GLY A 1 185 ? 20.602 -1.911 -24.258 1.00 86.38 185 GLY A N 1
ATOM 1383 C CA . GLY A 1 185 ? 20.776 -0.918 -23.197 1.00 86.38 185 GLY A CA 1
ATOM 1384 C C . GLY A 1 185 ? 21.563 0.302 -23.651 1.00 86.38 185 GLY A C 1
ATOM 1385 O O . GLY A 1 185 ? 21.204 1.431 -23.312 1.00 86.38 185 GLY A O 1
ATOM 1386 N N . LYS A 1 186 ? 22.608 0.099 -24.456 1.00 90.44 186 LYS A N 1
ATOM 1387 C CA . LYS A 1 186 ? 23.344 1.197 -25.087 1.00 90.44 186 LYS A CA 1
ATOM 1388 C C . LYS A 1 186 ? 22.453 1.955 -26.077 1.00 90.44 186 LYS A C 1
ATOM 1390 O O . LYS A 1 186 ? 22.342 3.171 -25.965 1.00 90.44 186 LYS A O 1
ATOM 1395 N N . ARG A 1 187 ? 21.750 1.246 -26.967 1.00 88.94 187 ARG A N 1
ATOM 1396 C CA . ARG A 1 187 ? 20.848 1.854 -27.960 1.00 88.94 187 ARG A CA 1
ATOM 1397 C C . ARG A 1 187 ? 19.758 2.714 -27.312 1.00 88.94 187 ARG A C 1
ATOM 1399 O O . ARG A 1 187 ? 19.560 3.849 -27.732 1.00 88.94 187 ARG A O 1
ATOM 1406 N N . ALA A 1 188 ? 19.098 2.218 -26.265 1.00 89.31 188 ALA A N 1
ATOM 1407 C CA . ALA A 1 188 ? 18.075 2.967 -25.534 1.00 89.31 188 ALA A CA 1
ATOM 1408 C C . ALA A 1 188 ? 18.629 4.280 -24.947 1.00 89.31 188 ALA A C 1
ATOM 1410 O O . ALA A 1 188 ? 18.011 5.339 -25.071 1.00 89.31 188 ALA A O 1
ATOM 1411 N N . LYS A 1 189 ? 19.831 4.229 -24.353 1.00 92.81 189 LYS A N 1
ATOM 1412 C CA . LYS A 1 189 ? 20.519 5.419 -23.825 1.00 92.81 189 LYS A CA 1
ATOM 1413 C C . LYS A 1 189 ? 20.873 6.411 -24.930 1.00 92.81 189 LYS A C 1
ATOM 1415 O O . LYS A 1 189 ? 20.691 7.612 -24.738 1.00 92.81 189 LYS A O 1
ATOM 1420 N N . ASP A 1 190 ? 21.336 5.924 -26.077 1.00 92.88 190 ASP A N 1
ATOM 1421 C CA . ASP A 1 190 ? 21.700 6.767 -27.216 1.00 92.88 190 ASP A CA 1
ATOM 1422 C C . ASP A 1 190 ? 20.474 7.499 -27.788 1.00 92.88 190 ASP A C 1
ATOM 1424 O O . ASP A 1 190 ? 20.533 8.710 -28.017 1.00 92.88 190 ASP A O 1
ATOM 1428 N N . VAL A 1 191 ? 19.343 6.803 -27.958 1.00 92.19 191 VAL A N 1
ATOM 1429 C CA . VAL A 1 191 ? 18.068 7.404 -28.394 1.00 92.19 191 VAL A CA 1
ATOM 1430 C C . VAL A 1 191 ? 17.596 8.457 -27.389 1.00 92.19 191 VAL A C 1
ATOM 1432 O O . VAL A 1 191 ? 17.290 9.585 -27.778 1.00 92.19 191 VAL A O 1
ATOM 1435 N N . GLN A 1 192 ? 17.633 8.151 -26.089 1.00 92.56 192 GLN A N 1
ATOM 1436 C CA . GLN A 1 192 ? 17.238 9.098 -25.043 1.00 92.56 192 GLN A CA 1
ATOM 1437 C C . GLN A 1 192 ? 18.141 10.344 -25.000 1.00 92.56 192 GLN A C 1
ATOM 1439 O O . GLN A 1 192 ? 17.662 11.471 -24.820 1.00 92.56 192 GLN A O 1
ATOM 1444 N N . ALA A 1 193 ? 19.451 10.170 -25.197 1.00 94.00 193 ALA A N 1
ATOM 1445 C CA . ALA A 1 193 ? 20.402 11.275 -25.266 1.00 94.00 193 ALA A CA 1
ATOM 1446 C C . ALA A 1 193 ? 20.143 12.161 -26.495 1.00 94.00 193 ALA A C 1
ATOM 1448 O O . ALA A 1 193 ? 20.157 13.391 -26.382 1.00 94.00 193 ALA A O 1
ATOM 1449 N N . LYS A 1 194 ? 19.852 1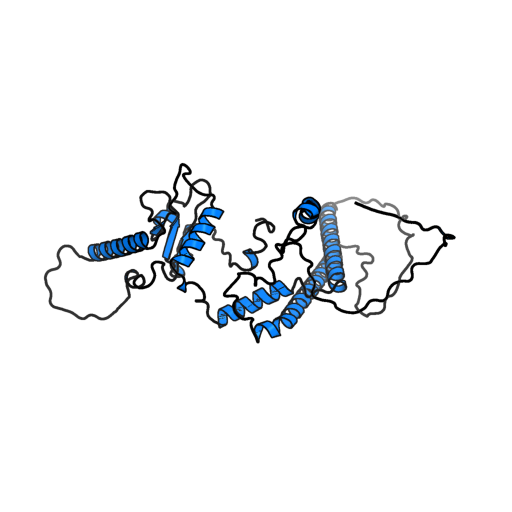1.559 -27.658 1.00 92.69 194 LYS A N 1
ATOM 1450 C CA . LYS A 1 194 ? 19.455 12.288 -28.874 1.00 92.69 194 LYS A CA 1
ATOM 1451 C C . LYS A 1 194 ? 18.158 13.069 -28.657 1.00 92.69 194 LYS A C 1
ATOM 1453 O O . LYS A 1 194 ? 18.135 14.266 -28.933 1.00 92.69 194 LYS A O 1
ATOM 1458 N N . LEU A 1 195 ? 17.128 12.439 -28.088 1.00 92.19 195 LEU A N 1
ATOM 1459 C CA . LEU A 1 195 ? 15.837 13.072 -27.797 1.00 92.19 195 LEU A CA 1
ATOM 1460 C C . LEU A 1 195 ? 15.999 14.292 -26.882 1.00 92.19 195 LEU A C 1
ATOM 1462 O O . LEU A 1 195 ? 15.456 15.363 -27.151 1.00 92.19 195 LEU A O 1
ATOM 1466 N N . THR A 1 196 ? 16.814 14.160 -25.834 1.00 93.38 196 THR A N 1
ATOM 1467 C CA . THR A 1 196 ? 17.128 15.263 -24.914 1.00 93.38 196 THR A CA 1
ATOM 1468 C C . THR A 1 196 ? 17.805 16.431 -25.640 1.00 93.38 196 THR A C 1
ATOM 1470 O O . THR A 1 196 ? 17.422 17.586 -25.444 1.00 93.38 196 THR A O 1
ATOM 1473 N N . ARG A 1 197 ? 18.774 16.152 -26.525 1.00 92.19 197 ARG A N 1
ATOM 1474 C CA . ARG A 1 197 ? 19.450 17.187 -27.328 1.00 92.19 197 ARG A CA 1
ATOM 1475 C C . ARG A 1 197 ? 18.485 17.891 -28.284 1.00 92.19 197 ARG A C 1
ATOM 1477 O O . ARG A 1 197 ? 18.537 19.113 -28.386 1.00 92.19 197 ARG A O 1
ATOM 1484 N N . VAL A 1 198 ? 17.605 17.145 -28.954 1.00 90.31 198 VAL A N 1
ATOM 1485 C CA . VAL A 1 198 ? 16.603 17.699 -29.883 1.00 90.31 198 VAL A CA 1
ATOM 1486 C C . VAL A 1 198 ? 15.612 18.595 -29.143 1.00 90.31 198 VAL A C 1
ATOM 1488 O O . VAL A 1 198 ? 15.399 19.730 -29.559 1.00 90.31 198 VAL A O 1
ATOM 1491 N N . ARG A 1 199 ? 15.087 18.152 -27.994 1.00 92.69 199 ARG A N 1
ATOM 1492 C CA . ARG A 1 199 ? 14.192 18.964 -27.150 1.00 92.69 199 ARG A CA 1
ATOM 1493 C C . ARG A 1 199 ? 14.843 20.259 -26.677 1.00 92.69 199 ARG A C 1
ATOM 1495 O O . ARG A 1 199 ? 14.194 21.305 -26.703 1.00 92.69 199 ARG A O 1
ATOM 1502 N N . LYS A 1 200 ? 16.121 20.203 -26.284 1.00 91.44 200 LYS A N 1
ATOM 1503 C CA . LYS A 1 200 ? 16.897 21.390 -25.904 1.00 91.44 200 LYS A CA 1
ATOM 1504 C C . LYS A 1 200 ? 17.023 22.368 -27.077 1.00 91.44 200 LYS A C 1
ATOM 1506 O O . LYS A 1 200 ? 16.614 23.516 -26.935 1.00 91.44 200 LYS A O 1
ATOM 1511 N N . LYS A 1 201 ? 17.477 21.896 -28.244 1.00 87.69 201 LYS A N 1
ATOM 1512 C CA . LYS A 1 201 ? 17.596 22.721 -29.459 1.00 87.69 201 LYS A CA 1
ATOM 1513 C C . LYS A 1 201 ? 16.263 23.326 -29.898 1.00 87.69 201 LYS A C 1
ATOM 1515 O O . LYS A 1 201 ? 16.211 24.490 -30.274 1.00 87.69 201 LYS A O 1
ATOM 1520 N N . ARG A 1 202 ? 15.171 22.560 -29.821 1.00 86.62 202 ARG A N 1
ATOM 1521 C CA . ARG A 1 202 ? 13.821 23.041 -30.146 1.00 86.62 202 ARG A CA 1
ATOM 1522 C C . ARG A 1 202 ? 13.398 24.172 -29.213 1.00 86.62 202 ARG A C 1
ATOM 1524 O O . ARG A 1 202 ? 12.864 25.168 -29.685 1.00 86.62 202 ARG A O 1
ATOM 1531 N N . LYS A 1 203 ? 13.659 24.033 -27.907 1.00 87.56 203 LYS A N 1
ATOM 1532 C CA . LYS A 1 203 ? 13.383 25.082 -26.915 1.00 87.56 203 LYS A CA 1
ATOM 1533 C C . LYS A 1 203 ? 14.184 26.352 -27.223 1.00 87.56 203 LYS A C 1
ATOM 1535 O O . LYS A 1 203 ? 13.590 27.423 -27.276 1.00 87.56 203 LYS A O 1
ATOM 1540 N N . GLU A 1 204 ? 15.480 26.218 -27.503 1.00 86.88 204 GLU A N 1
ATOM 1541 C CA . GLU A 1 204 ? 16.369 27.330 -27.876 1.00 86.88 204 GLU A CA 1
ATOM 1542 C C . GLU A 1 204 ? 15.892 28.046 -29.154 1.00 86.88 204 GLU A C 1
ATOM 1544 O O . GLU A 1 204 ? 15.730 29.266 -29.150 1.00 86.88 204 GLU A O 1
ATOM 1549 N N . MET A 1 205 ? 15.561 27.305 -30.219 1.00 79.06 205 MET A N 1
ATOM 1550 C CA . MET A 1 205 ? 15.027 27.895 -31.456 1.00 79.06 205 MET A CA 1
ATOM 1551 C C . MET A 1 205 ? 13.641 28.521 -31.270 1.00 79.06 205 MET A C 1
ATOM 1553 O O . MET A 1 205 ? 13.372 29.564 -31.852 1.00 79.06 205 MET A O 1
ATOM 1557 N N . SER A 1 206 ? 12.776 27.949 -30.425 1.00 78.00 206 SER A N 1
ATOM 1558 C CA . SER A 1 206 ? 11.477 28.560 -30.111 1.00 78.00 206 SER A CA 1
ATOM 1559 C C . SER A 1 206 ? 11.605 29.855 -29.303 1.00 78.00 206 SER A C 1
ATOM 1561 O O . SER A 1 206 ? 10.796 30.757 -29.484 1.00 78.00 206 SER A O 1
ATOM 1563 N N . SER A 1 207 ? 12.637 29.982 -28.457 1.00 76.75 207 SER A N 1
ATOM 1564 C CA . SER A 1 207 ? 12.934 31.235 -27.749 1.00 76.75 207 SER A CA 1
ATOM 1565 C C . SER A 1 207 ? 13.593 32.291 -28.641 1.00 76.75 207 SER A C 1
ATOM 1567 O O . SER A 1 207 ? 13.391 33.477 -28.414 1.00 76.75 207 SER A O 1
ATOM 1569 N N . LEU A 1 208 ? 14.348 31.877 -29.665 1.00 65.00 208 LEU A N 1
ATOM 1570 C CA . LEU A 1 208 ? 14.984 32.771 -30.645 1.00 65.00 208 LEU A CA 1
ATOM 1571 C C . LEU A 1 208 ? 14.001 33.228 -31.740 1.00 65.00 208 LEU A C 1
ATOM 1573 O O . LEU A 1 208 ? 14.065 34.368 -32.190 1.00 65.00 208 LEU A O 1
ATOM 1577 N N . GLY A 1 209 ? 13.045 32.376 -32.123 1.00 52.38 209 GLY A N 1
ATOM 1578 C CA . GLY A 1 209 ? 12.000 32.678 -33.109 1.00 52.38 209 GLY A CA 1
ATOM 1579 C C . GLY A 1 209 ? 10.953 33.704 -32.653 1.00 52.38 209 GLY A C 1
ATOM 1580 O O . GLY A 1 209 ? 10.151 34.144 -33.468 1.00 52.38 209 GLY A O 1
ATOM 1581 N N . GLY A 1 210 ? 10.976 34.122 -31.382 1.00 41.41 210 GLY A N 1
ATOM 1582 C CA . GLY A 1 210 ? 10.183 35.250 -30.877 1.00 41.41 210 GLY A CA 1
ATOM 1583 C C . GLY A 1 210 ? 10.781 36.630 -31.187 1.00 41.41 210 GLY A C 1
ATOM 1584 O O . GLY A 1 210 ? 10.130 37.638 -30.936 1.00 41.41 210 GLY A O 1
ATOM 1585 N N . ALA A 1 211 ? 12.000 36.690 -31.737 1.00 41.28 211 ALA A N 1
ATOM 1586 C CA . ALA A 1 211 ? 12.713 37.930 -32.033 1.00 41.28 211 ALA A CA 1
ATOM 1587 C C . ALA A 1 211 ? 13.102 38.019 -33.518 1.00 41.28 211 ALA A C 1
ATOM 1589 O O . ALA A 1 211 ? 14.271 38.159 -33.855 1.00 41.28 211 ALA A O 1
ATOM 1590 N N . THR A 1 212 ? 12.130 37.932 -34.429 1.00 37.47 212 THR A N 1
ATOM 1591 C CA . THR A 1 212 ? 12.318 38.386 -35.821 1.00 37.47 212 THR A CA 1
ATOM 1592 C C . THR A 1 212 ? 11.093 39.156 -36.308 1.00 37.47 212 THR A C 1
ATOM 1594 O O . THR A 1 212 ? 10.331 38.724 -37.164 1.00 37.47 212 THR A O 1
ATOM 1597 N N . GLY A 1 213 ? 10.921 40.348 -35.742 1.00 36.34 213 GLY A N 1
ATOM 1598 C CA . GLY A 1 213 ? 10.340 41.480 -36.447 1.00 36.34 213 GLY A CA 1
ATOM 1599 C C . GLY A 1 213 ? 11.441 42.520 -36.634 1.00 36.34 213 GLY A C 1
ATOM 1600 O O . GLY A 1 213 ? 11.896 43.080 -35.645 1.00 36.34 213 GLY A O 1
ATOM 1601 N N . LEU A 1 214 ? 11.818 42.761 -37.896 1.00 35.34 214 LEU A N 1
ATOM 1602 C CA . LEU A 1 214 ? 12.705 43.820 -38.413 1.00 35.34 214 LEU A CA 1
ATOM 1603 C C . LEU A 1 214 ? 14.228 43.614 -38.283 1.00 35.34 214 LEU A C 1
ATOM 1605 O O . LEU A 1 214 ? 14.778 43.514 -37.193 1.00 35.34 214 LEU A O 1
ATOM 1609 N N . GLY A 1 215 ? 14.914 43.705 -39.431 1.00 28.20 215 GLY A N 1
ATOM 1610 C CA . GLY A 1 215 ? 16.306 44.162 -39.494 1.00 28.20 215 GLY A CA 1
ATOM 1611 C C . GLY A 1 215 ? 17.232 43.327 -40.373 1.00 28.20 215 GLY A C 1
ATOM 1612 O O . GLY A 1 215 ? 17.713 42.279 -39.965 1.00 28.20 215 GLY A O 1
ATOM 1613 N N . ALA A 1 216 ? 17.519 43.835 -41.569 1.00 38.31 216 ALA A N 1
ATOM 1614 C CA . ALA A 1 216 ? 18.563 43.352 -42.463 1.00 38.31 216 ALA A CA 1
ATOM 1615 C C . ALA A 1 216 ? 19.957 43.348 -41.800 1.00 38.31 216 ALA A C 1
ATOM 1617 O O . ALA A 1 216 ? 20.285 44.253 -41.036 1.00 38.31 216 ALA A O 1
ATOM 1618 N N . GLY A 1 217 ? 20.809 42.380 -42.154 1.00 27.39 217 GLY A N 1
ATOM 1619 C CA . GLY A 1 217 ? 22.214 42.377 -41.739 1.00 27.39 217 GLY A CA 1
ATOM 1620 C C . GLY A 1 217 ? 22.938 41.079 -42.075 1.00 27.39 217 GLY A C 1
ATOM 1621 O O . GLY A 1 217 ? 22.901 40.117 -41.317 1.00 27.39 217 GLY A O 1
ATOM 1622 N N . ALA A 1 218 ? 23.605 41.056 -43.226 1.00 39.28 218 ALA A N 1
ATOM 1623 C CA . ALA A 1 218 ? 24.504 39.988 -43.635 1.00 39.28 218 ALA A CA 1
ATOM 1624 C C . ALA A 1 218 ? 25.637 39.778 -42.613 1.00 39.28 218 ALA A C 1
ATOM 1626 O O . ALA A 1 218 ? 26.371 40.716 -42.311 1.00 39.28 218 ALA A O 1
ATOM 1627 N N . VAL A 1 219 ? 25.852 38.537 -42.161 1.00 30.72 219 VAL A N 1
ATOM 1628 C CA . VAL A 1 219 ? 27.114 38.129 -41.525 1.00 30.72 219 VAL A CA 1
ATOM 1629 C C . VAL A 1 219 ? 27.614 36.828 -42.155 1.00 30.72 219 VAL A C 1
ATOM 1631 O O . VAL A 1 219 ? 27.224 35.724 -41.796 1.00 30.72 219 VAL A O 1
ATOM 1634 N N . SER A 1 220 ? 28.498 37.027 -43.134 1.00 30.22 220 SER A N 1
ATOM 1635 C CA . SER A 1 220 ? 29.742 36.286 -43.362 1.00 30.22 220 SER A CA 1
ATOM 1636 C C . SER A 1 220 ? 29.701 34.749 -43.361 1.00 30.22 220 SER A C 1
ATOM 1638 O O . SER A 1 220 ? 29.985 34.063 -42.379 1.00 30.22 220 SER A O 1
ATOM 1640 N N . VAL A 1 221 ? 29.553 34.235 -44.579 1.00 35.28 221 VAL A N 1
ATOM 1641 C CA . VAL A 1 221 ? 30.128 32.987 -45.089 1.00 35.28 221 VAL A CA 1
ATOM 1642 C C . VAL A 1 221 ? 31.637 32.923 -44.776 1.00 35.28 221 VAL A C 1
ATOM 1644 O O . VAL A 1 221 ? 32.394 33.644 -45.415 1.00 35.28 221 VAL A O 1
ATOM 1647 N N . ARG A 1 222 ? 32.074 32.085 -43.817 1.00 29.16 222 ARG A N 1
ATOM 1648 C CA . ARG A 1 222 ? 33.409 31.418 -43.713 1.00 29.16 222 ARG A CA 1
ATOM 1649 C C . ARG A 1 222 ? 33.702 31.008 -42.261 1.00 29.16 222 ARG A C 1
ATOM 1651 O O . ARG A 1 222 ? 34.268 31.795 -41.519 1.00 29.16 222 ARG A O 1
ATOM 1658 N N . ALA A 1 223 ? 33.366 29.772 -41.871 1.00 27.56 223 ALA A N 1
ATOM 1659 C CA . ALA A 1 223 ? 34.006 29.087 -40.724 1.00 27.56 223 ALA A CA 1
ATOM 1660 C C . ALA A 1 223 ? 33.653 27.590 -40.549 1.00 27.56 223 ALA A C 1
ATOM 1662 O O . ALA A 1 223 ? 34.134 26.979 -39.602 1.00 27.56 223 ALA A O 1
ATOM 1663 N N . ALA A 1 224 ? 32.846 26.958 -41.414 1.00 28.03 224 ALA A N 1
ATOM 1664 C CA . ALA A 1 224 ? 32.386 25.574 -41.191 1.00 28.03 224 ALA A CA 1
ATOM 1665 C C . ALA A 1 224 ? 32.752 24.586 -42.316 1.00 28.03 224 ALA A C 1
ATOM 1667 O O . ALA A 1 224 ? 32.069 23.588 -42.520 1.00 28.03 224 ALA A O 1
ATOM 1668 N N . ALA A 1 225 ? 33.844 24.839 -43.043 1.00 28.84 225 ALA A N 1
ATOM 1669 C CA . ALA A 1 225 ? 34.372 23.938 -44.069 1.00 28.84 225 ALA A CA 1
ATOM 1670 C C . ALA A 1 225 ? 35.692 23.291 -43.617 1.00 28.84 225 ALA A C 1
ATOM 1672 O O . ALA A 1 225 ? 36.726 23.481 -44.249 1.00 28.84 225 ALA A O 1
ATOM 1673 N N . ARG A 1 226 ? 35.689 22.562 -42.490 1.00 30.00 226 ARG A N 1
ATOM 1674 C CA . ARG A 1 226 ? 36.767 21.607 -42.154 1.00 30.00 226 ARG A CA 1
ATOM 1675 C C . ARG A 1 226 ? 36.388 20.679 -40.996 1.00 30.00 226 ARG A C 1
ATOM 1677 O O . ARG A 1 226 ? 36.824 20.869 -39.872 1.00 30.00 226 ARG A O 1
ATOM 1684 N N . ALA A 1 227 ? 35.578 19.664 -41.288 1.00 30.42 227 ALA A N 1
ATOM 1685 C CA . ALA A 1 227 ? 35.520 18.413 -40.521 1.00 30.42 227 ALA A CA 1
ATOM 1686 C C . ALA A 1 227 ? 34.740 17.355 -41.323 1.00 30.42 227 ALA A C 1
ATOM 1688 O O . ALA A 1 227 ? 33.686 16.883 -40.910 1.00 30.42 227 ALA A O 1
ATOM 1689 N N . VAL A 1 228 ? 35.243 17.018 -42.512 1.00 37.88 228 VAL A N 1
ATOM 1690 C CA . VAL A 1 228 ? 34.813 15.837 -43.273 1.00 37.88 228 VAL A CA 1
ATOM 1691 C C . VAL A 1 228 ? 35.960 14.835 -43.215 1.00 37.88 228 VAL A C 1
ATOM 1693 O O . VAL A 1 228 ? 36.999 15.084 -43.815 1.00 37.88 228 VAL A O 1
ATOM 1696 N N . ALA A 1 229 ? 35.779 13.770 -42.430 1.00 29.44 229 ALA A N 1
ATOM 1697 C CA . ALA A 1 229 ? 36.485 12.473 -42.417 1.00 29.44 229 ALA A CA 1
ATOM 1698 C C . ALA A 1 229 ? 36.270 11.881 -41.006 1.00 29.44 229 ALA A C 1
ATOM 1700 O O . ALA A 1 229 ? 36.602 12.531 -40.025 1.00 29.44 229 ALA A O 1
ATOM 1701 N N . ARG A 1 230 ? 35.705 10.696 -40.773 1.00 28.02 230 ARG A N 1
ATOM 1702 C CA . ARG A 1 230 ? 35.653 9.463 -41.559 1.00 28.02 230 ARG A CA 1
ATOM 1703 C C . ARG A 1 230 ? 34.304 8.776 -41.323 1.00 28.02 230 ARG A C 1
ATOM 1705 O O . ARG A 1 230 ? 33.862 8.671 -40.181 1.00 28.02 230 ARG A O 1
ATOM 1712 N N . ALA A 1 231 ? 33.677 8.314 -42.398 1.00 31.28 231 ALA A N 1
ATOM 1713 C CA . ALA A 1 231 ? 32.593 7.347 -42.326 1.00 31.28 231 ALA A CA 1
ATOM 1714 C C . ALA A 1 231 ? 33.216 5.961 -42.129 1.00 31.28 231 ALA A C 1
ATOM 1716 O O . ALA A 1 231 ? 34.063 5.565 -42.927 1.00 31.28 231 ALA A O 1
ATOM 1717 N N . ASP A 1 232 ? 32.813 5.259 -41.074 1.00 26.95 232 ASP A N 1
ATOM 1718 C CA . ASP A 1 232 ? 33.061 3.829 -40.926 1.00 26.95 232 ASP A CA 1
ATOM 1719 C C . ASP A 1 232 ? 31.704 3.132 -41.059 1.00 26.95 232 ASP A C 1
ATOM 1721 O O . ASP A 1 232 ? 30.759 3.424 -40.318 1.00 26.95 232 ASP A O 1
ATOM 1725 N N . VAL A 1 233 ? 31.578 2.305 -42.094 1.00 36.66 233 VAL A N 1
ATOM 1726 C CA . VAL A 1 233 ? 30.348 1.611 -42.480 1.00 36.66 233 VAL A CA 1
ATOM 1727 C C . VAL A 1 233 ? 30.350 0.253 -41.785 1.00 36.66 233 VAL A C 1
AT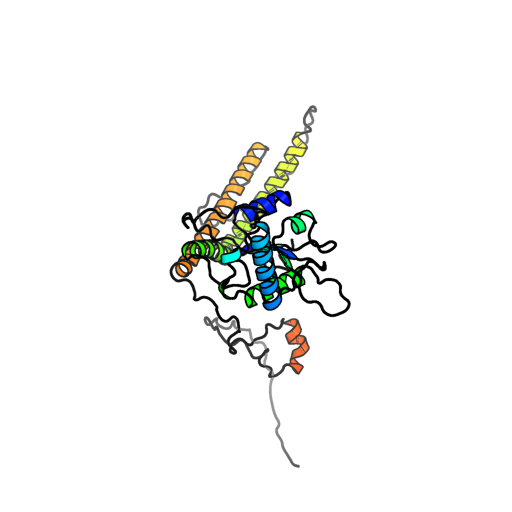OM 1729 O O . VAL A 1 233 ? 31.104 -0.639 -42.157 1.00 36.66 233 VAL A O 1
ATOM 1732 N N . GLY A 1 234 ? 29.505 0.095 -40.765 1.00 32.84 234 GLY A N 1
ATOM 1733 C CA . GLY A 1 234 ? 29.229 -1.199 -40.138 1.00 32.84 234 GLY A CA 1
ATOM 1734 C C . GLY A 1 234 ? 28.051 -1.916 -40.818 1.00 32.84 234 GLY A C 1
ATOM 1735 O O . GLY A 1 234 ? 27.069 -1.253 -41.165 1.00 32.84 234 GLY A O 1
ATOM 1736 N N . PRO A 1 235 ? 28.099 -3.249 -40.999 1.00 37.25 235 PRO A N 1
ATOM 1737 C CA . PRO A 1 235 ? 27.087 -3.994 -41.731 1.00 37.25 235 PRO A CA 1
ATOM 1738 C C . PRO A 1 235 ? 25.960 -4.396 -40.776 1.00 37.25 235 PRO A C 1
ATOM 1740 O O . PRO A 1 235 ? 26.153 -5.235 -39.906 1.00 37.25 235 PRO A O 1
ATOM 1743 N N . THR A 1 236 ? 24.791 -3.774 -40.885 1.00 34.34 236 THR A N 1
ATOM 1744 C CA . THR A 1 236 ? 23.471 -4.374 -40.588 1.00 34.34 236 THR A CA 1
ATOM 1745 C C . THR A 1 236 ? 22.405 -3.319 -40.870 1.00 34.34 236 THR A C 1
ATOM 1747 O O . THR A 1 236 ? 22.372 -2.258 -40.253 1.00 34.34 236 THR A O 1
ATOM 1750 N N . GLY A 1 237 ? 21.575 -3.591 -41.878 1.00 33.44 237 GLY A N 1
ATOM 1751 C CA . GLY A 1 237 ? 20.620 -2.656 -42.465 1.00 33.44 237 GLY A CA 1
ATOM 1752 C C . GLY A 1 237 ? 19.488 -2.244 -41.527 1.00 33.44 237 GLY A C 1
ATOM 1753 O O . GLY A 1 237 ? 18.408 -2.823 -41.553 1.00 33.44 237 GLY A O 1
ATOM 1754 N N . GLY A 1 238 ? 19.717 -1.183 -40.761 1.00 31.16 238 GLY A N 1
ATOM 1755 C CA . GLY A 1 238 ? 18.673 -0.299 -40.256 1.00 31.16 238 GLY A CA 1
ATOM 1756 C C . GLY A 1 238 ? 18.946 1.104 -40.782 1.00 31.16 238 GLY A C 1
ATOM 1757 O O . GLY A 1 238 ? 20.070 1.588 -40.657 1.00 31.16 238 GLY A O 1
ATOM 1758 N N . ALA A 1 239 ? 17.955 1.751 -41.397 1.00 29.72 239 ALA A N 1
ATOM 1759 C CA . ALA A 1 239 ? 18.081 3.126 -41.868 1.00 29.72 239 ALA A CA 1
ATOM 1760 C C . ALA A 1 239 ? 18.411 4.053 -40.684 1.00 29.72 239 ALA A C 1
ATOM 1762 O O . ALA A 1 239 ? 17.541 4.435 -39.903 1.00 29.72 239 ALA A O 1
ATOM 1763 N N . VAL A 1 240 ? 19.689 4.393 -40.521 1.00 35.16 240 VAL A N 1
ATOM 1764 C CA . VAL A 1 240 ? 20.129 5.421 -39.582 1.00 35.16 240 VAL A CA 1
ATOM 1765 C C . VAL A 1 240 ? 19.790 6.754 -40.229 1.00 35.16 240 VAL A C 1
ATOM 1767 O O . VAL A 1 240 ? 20.443 7.159 -41.188 1.00 35.16 240 VAL A O 1
ATOM 1770 N N . VAL A 1 241 ? 18.762 7.436 -39.723 1.00 38.88 241 VAL A N 1
ATOM 1771 C CA . VAL A 1 241 ? 18.468 8.813 -40.131 1.00 38.88 241 VAL A CA 1
ATOM 1772 C C . VAL A 1 241 ? 19.678 9.669 -39.754 1.00 38.88 241 VAL A C 1
ATOM 1774 O O . VAL A 1 241 ? 19.935 9.946 -38.577 1.00 38.88 241 VAL A O 1
ATOM 1777 N N . ALA A 1 242 ? 20.474 10.024 -40.761 1.00 35.25 242 ALA A N 1
ATOM 1778 C CA . ALA A 1 242 ? 21.590 10.936 -40.623 1.00 35.25 242 ALA A CA 1
ATOM 1779 C C . ALA A 1 242 ? 21.034 12.313 -40.248 1.00 35.25 242 ALA A C 1
ATOM 1781 O O . ALA A 1 242 ? 20.285 12.919 -41.007 1.00 35.25 242 ALA A O 1
ATOM 1782 N N . VAL A 1 243 ? 21.401 12.817 -39.069 1.00 41.34 243 VAL A N 1
ATOM 1783 C CA . VAL A 1 243 ? 21.105 14.202 -38.679 1.00 41.34 243 VAL A CA 1
ATOM 1784 C C . VAL A 1 243 ? 22.117 15.107 -39.387 1.00 41.34 243 VAL A C 1
ATOM 1786 O O . VAL A 1 243 ? 23.084 15.569 -38.785 1.00 41.34 243 VAL A O 1
ATOM 1789 N N . GLY A 1 244 ? 21.937 15.285 -40.694 1.00 33.78 244 GLY A N 1
ATOM 1790 C CA . GLY A 1 244 ? 22.607 16.305 -41.493 1.00 33.78 244 GLY A CA 1
ATOM 1791 C C . GLY A 1 244 ? 21.695 17.520 -41.648 1.00 33.78 244 GLY A C 1
ATOM 1792 O O . GLY A 1 244 ? 20.536 17.355 -42.002 1.00 33.78 244 GLY A O 1
ATOM 1793 N N . GLY A 1 245 ? 22.219 18.714 -41.347 1.00 43.94 245 GLY A N 1
ATOM 1794 C CA . GLY A 1 245 ? 21.665 20.016 -41.751 1.00 43.94 245 GLY A CA 1
ATOM 1795 C C . GLY A 1 245 ? 20.168 20.232 -41.516 1.00 43.94 245 GLY A C 1
ATOM 1796 O O . GLY A 1 245 ? 19.417 20.345 -42.474 1.00 43.94 245 GLY A O 1
ATOM 1797 N N . VAL A 1 246 ? 19.732 20.323 -40.257 1.00 45.31 246 VAL A N 1
ATOM 1798 C CA . VAL A 1 246 ? 18.350 20.714 -39.937 1.00 45.31 246 VAL A CA 1
ATOM 1799 C C . VAL A 1 246 ? 18.283 22.234 -39.786 1.00 45.31 246 VAL A C 1
ATOM 1801 O O . VAL A 1 246 ? 18.899 22.772 -38.863 1.00 45.31 246 VAL A O 1
ATOM 1804 N N . HIS A 1 247 ? 17.575 22.911 -40.695 1.00 51.62 247 HIS A N 1
ATOM 1805 C CA . HIS A 1 247 ? 17.535 24.376 -40.794 1.00 51.62 247 HIS A CA 1
ATOM 1806 C C . HIS A 1 247 ? 16.211 25.010 -40.314 1.00 51.62 247 HIS A C 1
ATOM 1808 O O . HIS A 1 247 ? 16.146 26.234 -40.244 1.00 51.62 247 HIS A O 1
ATOM 1814 N N . ASP A 1 248 ? 15.197 24.221 -39.922 1.00 61.78 248 ASP A N 1
ATOM 1815 C CA . ASP A 1 248 ? 13.890 24.726 -39.462 1.00 61.78 248 ASP A CA 1
ATOM 1816 C C . ASP A 1 248 ? 13.349 24.011 -38.193 1.00 61.78 248 ASP A C 1
ATOM 1818 O O . ASP A 1 248 ? 13.727 22.889 -37.846 1.00 61.78 248 ASP A O 1
ATOM 1822 N N . VAL A 1 249 ? 12.456 24.678 -37.450 1.00 62.56 249 VAL A N 1
ATOM 1823 C CA . VAL A 1 249 ? 11.786 24.157 -36.242 1.00 62.56 249 VAL A CA 1
ATOM 1824 C C . VAL A 1 249 ? 10.833 23.003 -36.579 1.00 62.56 249 VAL A C 1
ATOM 1826 O O . VAL A 1 249 ? 10.643 22.109 -35.745 1.00 62.56 249 VAL A O 1
ATOM 1829 N N . SER A 1 250 ? 10.235 22.998 -37.775 1.00 66.31 250 SER A N 1
ATOM 1830 C CA . SER A 1 250 ? 9.347 21.925 -38.244 1.00 66.31 250 SER A CA 1
ATOM 1831 C C . SER A 1 250 ? 10.088 20.586 -38.384 1.00 66.31 250 SER A C 1
ATOM 1833 O O . SER A 1 250 ? 9.639 19.570 -37.847 1.00 66.31 250 SER A O 1
ATOM 1835 N N . ASP A 1 251 ? 11.290 20.611 -38.953 1.00 80.69 251 ASP A N 1
ATOM 1836 C CA . ASP A 1 251 ? 12.184 19.459 -39.063 1.00 80.69 251 ASP A CA 1
ATOM 1837 C C . ASP A 1 251 ? 12.586 18.904 -37.686 1.00 80.69 251 ASP A C 1
ATOM 1839 O O . ASP A 1 251 ? 12.605 17.690 -37.470 1.00 80.69 251 ASP A O 1
ATOM 1843 N N . LEU A 1 252 ? 12.850 19.773 -36.697 1.00 83.06 252 LEU A N 1
ATOM 1844 C CA . LEU A 1 252 ? 13.139 19.322 -35.329 1.00 83.06 252 LEU A CA 1
ATOM 1845 C C . LEU A 1 252 ? 11.944 18.624 -34.669 1.00 83.06 252 LEU A C 1
ATOM 1847 O O . LEU A 1 252 ? 12.154 17.691 -33.891 1.00 83.06 252 LEU A O 1
ATOM 1851 N N . LYS A 1 253 ? 10.705 19.045 -34.960 1.00 85.94 253 LYS A N 1
ATOM 1852 C CA . LYS A 1 253 ? 9.499 18.352 -34.473 1.00 85.94 253 LYS A CA 1
ATOM 1853 C C . LYS A 1 253 ? 9.376 16.961 -35.096 1.00 85.94 253 LYS A C 1
ATOM 1855 O O . LYS A 1 253 ? 9.059 16.017 -34.376 1.00 85.94 253 LYS A O 1
ATOM 1860 N N . ALA A 1 254 ? 9.668 16.820 -36.389 1.00 88.12 254 ALA A N 1
ATOM 1861 C CA . ALA A 1 254 ? 9.661 15.525 -37.068 1.00 88.12 254 ALA A CA 1
ATOM 1862 C C . ALA A 1 254 ? 10.731 14.576 -36.497 1.00 88.12 254 ALA A C 1
ATOM 1864 O O . ALA A 1 254 ? 10.440 13.420 -36.189 1.00 88.12 254 ALA A O 1
ATOM 1865 N N . VAL A 1 255 ? 11.949 15.080 -36.262 1.00 88.25 255 VAL A N 1
ATOM 1866 C CA . VAL A 1 255 ? 13.030 14.306 -35.628 1.00 88.25 255 VAL A CA 1
ATOM 1867 C C . VAL A 1 255 ? 12.681 13.927 -34.184 1.00 88.25 255 VAL A C 1
ATOM 1869 O O . VAL A 1 255 ? 12.943 12.799 -33.768 1.00 88.25 255 VAL A O 1
ATOM 1872 N N . GLU A 1 256 ? 12.072 14.831 -33.408 1.00 91.31 256 GLU A N 1
ATOM 1873 C CA . GLU A 1 256 ? 11.583 14.512 -32.061 1.00 91.31 256 GLU A CA 1
ATOM 1874 C C . GLU A 1 256 ? 10.543 13.388 -32.101 1.00 91.31 256 GLU A C 1
ATOM 1876 O O . GLU A 1 256 ? 10.671 12.425 -31.347 1.00 91.31 256 GLU A O 1
ATOM 1881 N N . ALA A 1 257 ? 9.553 13.478 -32.993 1.00 92.19 257 ALA A N 1
ATOM 1882 C CA . ALA A 1 257 ? 8.515 12.463 -33.142 1.00 92.19 257 ALA A CA 1
ATOM 1883 C C . ALA A 1 257 ? 9.100 11.090 -33.515 1.00 92.19 257 ALA A C 1
ATOM 1885 O O . ALA A 1 257 ? 8.734 10.085 -32.905 1.00 92.19 257 ALA A O 1
ATOM 1886 N N . ALA A 1 258 ? 10.064 11.046 -34.441 1.00 92.94 258 ALA A N 1
ATOM 1887 C CA . ALA A 1 258 ? 10.751 9.813 -34.822 1.00 92.94 258 ALA A CA 1
ATOM 1888 C C . ALA A 1 258 ? 11.532 9.192 -33.649 1.00 92.94 258 ALA A C 1
ATOM 1890 O O . ALA A 1 258 ? 11.447 7.988 -33.419 1.00 92.94 258 ALA A O 1
ATOM 1891 N N . LEU A 1 259 ? 12.247 10.006 -32.863 1.00 91.75 259 LEU A N 1
ATOM 1892 C CA . LEU A 1 259 ? 12.978 9.533 -31.682 1.00 91.75 259 LEU A CA 1
ATOM 1893 C C . LEU A 1 259 ? 12.042 9.064 -30.561 1.00 91.75 259 LEU A C 1
ATOM 1895 O O . LEU A 1 259 ? 12.366 8.107 -29.862 1.00 91.75 259 LEU A O 1
ATOM 1899 N N . VAL A 1 260 ? 10.886 9.713 -30.386 1.00 93.75 260 VAL A N 1
ATOM 1900 C CA . VAL A 1 260 ? 9.843 9.264 -29.449 1.00 93.75 260 VAL A CA 1
ATOM 1901 C C . VAL A 1 260 ? 9.273 7.917 -29.890 1.00 93.75 260 VAL A C 1
ATOM 1903 O O . VAL A 1 260 ? 9.154 7.018 -29.060 1.00 93.75 260 VAL A O 1
ATOM 1906 N N . ALA A 1 261 ? 8.973 7.750 -31.180 1.00 94.06 261 ALA A N 1
ATOM 1907 C CA . ALA A 1 261 ? 8.495 6.485 -31.728 1.00 94.06 261 ALA A CA 1
ATOM 1908 C C . ALA A 1 261 ? 9.544 5.369 -31.591 1.00 94.06 261 ALA A C 1
ATOM 1910 O O . ALA A 1 261 ? 9.210 4.264 -31.169 1.00 94.06 261 ALA A O 1
ATOM 1911 N N . GLU A 1 262 ? 10.821 5.657 -31.866 1.00 93.00 262 GLU A N 1
ATOM 1912 C CA . GLU A 1 262 ? 11.908 4.691 -31.673 1.00 93.00 262 GLU A CA 1
ATOM 1913 C C . GLU A 1 262 ? 12.065 4.307 -30.195 1.00 93.00 262 GLU A C 1
ATOM 1915 O O . GLU A 1 262 ? 12.173 3.123 -29.878 1.00 93.00 262 GLU A O 1
ATOM 1920 N N . ALA A 1 263 ? 12.036 5.280 -29.278 1.00 91.19 263 ALA A N 1
ATOM 1921 C CA . ALA A 1 263 ? 12.092 5.007 -27.844 1.00 91.19 263 ALA A CA 1
ATOM 1922 C C . ALA A 1 263 ? 10.915 4.125 -27.399 1.00 91.19 263 ALA A C 1
ATOM 1924 O O . ALA A 1 263 ? 11.127 3.138 -26.699 1.00 91.19 263 ALA A O 1
ATOM 1925 N N . ALA A 1 264 ? 9.697 4.429 -27.854 1.00 92.44 264 ALA A N 1
ATOM 1926 C CA . ALA A 1 264 ? 8.509 3.633 -27.561 1.00 92.44 264 ALA A CA 1
ATOM 1927 C C . ALA A 1 264 ? 8.601 2.208 -28.133 1.00 92.44 264 ALA A C 1
ATOM 1929 O O . ALA A 1 264 ? 8.220 1.258 -27.454 1.00 92.44 264 ALA A O 1
ATOM 1930 N N . ALA A 1 265 ? 9.148 2.035 -29.339 1.00 92.19 265 ALA A N 1
ATOM 1931 C CA . ALA A 1 265 ? 9.362 0.720 -29.940 1.00 92.19 265 ALA A CA 1
ATOM 1932 C C . ALA A 1 265 ? 10.402 -0.105 -29.165 1.00 92.19 265 ALA A C 1
ATOM 1934 O O . ALA A 1 265 ? 10.193 -1.296 -28.932 1.00 92.19 265 ALA A O 1
ATOM 1935 N N . ILE A 1 266 ? 11.494 0.527 -28.717 1.00 89.75 266 ILE A N 1
ATOM 1936 C CA . ILE A 1 266 ? 12.486 -0.116 -27.846 1.00 89.75 266 ILE A CA 1
ATOM 1937 C C . ILE A 1 266 ? 11.817 -0.549 -26.538 1.00 89.75 266 ILE A C 1
ATOM 1939 O O . ILE A 1 266 ? 11.959 -1.703 -26.146 1.00 89.75 266 ILE A O 1
ATOM 1943 N N . GLU A 1 267 ? 11.055 0.333 -25.886 1.00 89.44 267 GLU A N 1
ATOM 1944 C CA . GLU A 1 267 ? 10.291 -0.012 -24.683 1.00 89.44 267 GLU A CA 1
ATOM 1945 C C . GLU A 1 267 ? 9.350 -1.195 -24.923 1.00 89.44 267 GLU A C 1
ATOM 1947 O O . GLU A 1 267 ? 9.427 -2.190 -24.206 1.00 89.44 267 GLU A O 1
ATOM 1952 N N . ALA A 1 268 ? 8.507 -1.131 -25.953 1.00 90.12 268 ALA A N 1
ATOM 1953 C CA . ALA A 1 268 ? 7.561 -2.191 -26.286 1.00 90.12 268 ALA A CA 1
ATOM 1954 C C . ALA A 1 268 ? 8.267 -3.535 -26.525 1.00 90.12 268 ALA A C 1
ATOM 1956 O O . ALA A 1 268 ? 7.824 -4.560 -26.006 1.00 90.12 268 ALA A O 1
ATOM 1957 N N . GLY A 1 269 ? 9.404 -3.528 -27.229 1.00 90.69 269 GLY A N 1
ATOM 1958 C CA . GLY A 1 269 ? 10.247 -4.709 -27.412 1.00 90.69 269 GLY A CA 1
ATOM 1959 C C . GLY A 1 269 ? 10.764 -5.278 -26.088 1.00 90.69 269 GLY A C 1
ATOM 1960 O O . GLY A 1 269 ? 10.690 -6.487 -25.872 1.00 90.69 269 GLY A O 1
ATOM 1961 N N . ARG A 1 270 ? 11.208 -4.420 -25.154 1.00 89.31 270 ARG A N 1
ATOM 1962 C CA . ARG A 1 270 ? 11.644 -4.846 -23.806 1.00 89.31 270 ARG A CA 1
ATOM 1963 C C . ARG A 1 270 ? 10.509 -5.504 -23.027 1.00 89.31 270 ARG A C 1
ATOM 1965 O O . ARG A 1 270 ? 10.722 -6.538 -22.398 1.00 89.31 270 ARG A O 1
ATOM 1972 N N . TRP A 1 271 ? 9.310 -4.929 -23.077 1.00 91.38 271 TRP A N 1
ATOM 1973 C CA . TRP A 1 271 ? 8.129 -5.491 -22.420 1.00 91.38 271 TRP A CA 1
ATOM 1974 C C . TRP A 1 271 ? 7.687 -6.816 -23.054 1.00 91.38 271 TRP A C 1
ATOM 1976 O O . TRP A 1 271 ? 7.366 -7.754 -22.328 1.00 91.38 271 TRP A O 1
ATOM 1986 N N . ALA A 1 272 ? 7.726 -6.934 -24.383 1.00 91.31 272 ALA A N 1
ATOM 1987 C CA . ALA A 1 272 ? 7.414 -8.179 -25.084 1.00 91.31 272 ALA A CA 1
ATOM 1988 C C . ALA A 1 272 ? 8.406 -9.300 -24.733 1.00 91.31 272 ALA A C 1
ATOM 1990 O O . ALA A 1 272 ? 7.993 -10.409 -24.395 1.00 91.31 272 ALA A O 1
ATOM 1991 N N . ALA A 1 273 ? 9.707 -8.997 -24.728 1.00 90.69 273 ALA A N 1
ATOM 1992 C CA . ALA A 1 273 ? 10.738 -9.948 -24.326 1.00 90.69 273 ALA A CA 1
ATOM 1993 C C . ALA A 1 273 ? 10.582 -10.369 -22.853 1.00 90.69 273 ALA A C 1
ATOM 1995 O O . ALA A 1 273 ? 10.690 -11.551 -22.529 1.00 90.69 273 ALA A O 1
ATOM 1996 N N . ALA A 1 274 ? 10.262 -9.425 -21.961 1.00 92.75 274 ALA A N 1
ATOM 1997 C CA . ALA A 1 274 ? 9.977 -9.722 -20.559 1.00 92.75 274 ALA A CA 1
ATOM 1998 C C . ALA A 1 274 ? 8.781 -10.670 -20.392 1.00 92.75 274 ALA A C 1
ATOM 2000 O O . ALA A 1 274 ? 8.882 -11.638 -19.640 1.00 92.75 274 ALA A O 1
ATOM 2001 N N . ARG A 1 275 ? 7.684 -10.446 -21.128 1.00 92.38 275 ARG A N 1
ATOM 2002 C CA . ARG A 1 275 ? 6.519 -11.347 -21.128 1.00 92.38 275 ARG A CA 1
ATOM 2003 C C . ARG A 1 275 ? 6.878 -12.750 -21.613 1.00 92.38 275 ARG A C 1
ATOM 2005 O O . ARG A 1 275 ? 6.478 -13.721 -20.982 1.00 92.38 275 ARG A O 1
ATOM 2012 N N . ALA A 1 276 ? 7.672 -12.862 -22.679 1.00 91.69 276 ALA A N 1
ATOM 2013 C CA . ALA A 1 276 ? 8.109 -14.155 -23.206 1.00 91.69 276 ALA A CA 1
ATOM 2014 C C . ALA A 1 276 ? 8.940 -14.951 -22.184 1.00 91.69 276 ALA A C 1
ATOM 2016 O O . ALA A 1 276 ? 8.708 -16.142 -21.994 1.00 91.69 276 ALA A O 1
ATOM 2017 N N . VAL A 1 277 ? 9.860 -14.286 -21.475 1.00 92.12 277 VAL A N 1
ATOM 2018 C CA . VAL A 1 277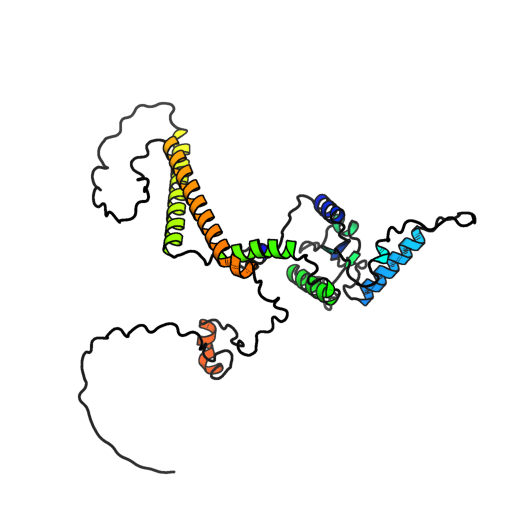 ? 10.673 -14.906 -20.410 1.00 92.12 277 VAL A CA 1
ATOM 2019 C C . VAL A 1 277 ? 9.818 -15.346 -19.219 1.00 92.12 277 VAL A C 1
ATOM 2021 O O . VAL A 1 277 ? 10.119 -16.340 -18.564 1.00 92.12 277 VAL A O 1
ATOM 2024 N N . VAL A 1 278 ? 8.748 -14.610 -18.930 1.00 92.19 278 VAL A N 1
ATOM 2025 C CA . VAL A 1 278 ? 7.870 -14.848 -17.781 1.00 92.19 278 VAL A CA 1
ATOM 2026 C C . VAL A 1 278 ? 6.800 -15.908 -18.056 1.00 92.19 278 VAL A C 1
ATOM 2028 O O . VAL A 1 278 ? 6.343 -16.550 -17.112 1.00 92.19 278 VAL A O 1
ATOM 2031 N N . ALA A 1 279 ? 6.426 -16.147 -19.316 1.00 91.31 279 ALA A N 1
ATOM 2032 C CA . ALA A 1 279 ? 5.350 -17.068 -19.691 1.00 91.31 279 ALA A CA 1
ATOM 2033 C C . ALA A 1 279 ? 5.436 -18.471 -19.038 1.00 91.31 279 ALA A C 1
ATOM 2035 O O . ALA A 1 279 ? 4.417 -18.923 -18.509 1.00 91.31 279 ALA A O 1
ATOM 2036 N N . PRO A 1 280 ? 6.607 -19.141 -18.948 1.00 91.38 280 PRO A N 1
ATOM 2037 C CA . PRO A 1 280 ? 6.715 -20.432 -18.258 1.00 91.38 280 PRO A CA 1
ATOM 2038 C C . PRO A 1 280 ? 6.385 -20.350 -16.760 1.00 91.38 280 PRO A C 1
ATOM 2040 O O . PRO A 1 280 ? 5.790 -21.269 -16.202 1.00 91.38 280 PRO A O 1
ATOM 2043 N N . HIS A 1 281 ? 6.728 -19.233 -16.113 1.00 87.88 281 HIS A N 1
ATOM 2044 C CA . HIS A 1 281 ? 6.447 -18.985 -14.696 1.00 87.88 281 HIS A CA 1
ATOM 2045 C C . HIS A 1 281 ? 4.989 -18.601 -14.430 1.00 87.88 281 HIS A C 1
ATOM 2047 O O . HIS A 1 281 ? 4.543 -18.679 -13.290 1.00 87.88 281 HIS A O 1
ATOM 2053 N N . LEU A 1 282 ? 4.248 -18.165 -15.449 1.00 88.25 282 LEU A N 1
ATOM 2054 C CA . LEU A 1 282 ? 2.802 -17.959 -15.342 1.00 88.25 282 LEU A CA 1
ATOM 2055 C C . LEU A 1 282 ? 2.045 -19.270 -15.543 1.00 88.25 282 LEU A C 1
ATOM 2057 O O . LEU A 1 282 ? 1.096 -19.530 -14.811 1.00 88.25 282 LEU A O 1
ATOM 2061 N N . ALA A 1 283 ? 2.496 -20.101 -16.489 1.00 89.31 283 ALA A N 1
ATOM 2062 C CA . ALA A 1 283 ? 1.918 -21.418 -16.740 1.00 89.31 283 ALA A CA 1
ATOM 2063 C C . ALA A 1 283 ? 2.117 -22.376 -15.555 1.00 89.31 283 ALA A C 1
ATOM 2065 O O . ALA A 1 283 ? 1.222 -23.150 -15.230 1.00 89.31 283 ALA A O 1
ATOM 2066 N N . ASN A 1 284 ? 3.276 -22.303 -14.894 1.00 87.44 284 ASN A N 1
ATOM 2067 C CA . ASN A 1 284 ? 3.571 -23.068 -13.690 1.00 87.44 284 ASN A CA 1
ATOM 2068 C C . ASN A 1 284 ? 4.099 -22.132 -12.588 1.00 87.44 284 ASN A C 1
ATOM 2070 O O . ASN A 1 284 ? 5.317 -21.946 -12.464 1.00 87.44 284 ASN A O 1
ATOM 2074 N N . PRO A 1 285 ? 3.202 -21.479 -11.824 1.00 82.88 285 PRO A N 1
ATOM 2075 C CA . PRO A 1 285 ? 3.611 -20.527 -10.808 1.00 82.88 285 PRO A CA 1
ATOM 2076 C C . PRO A 1 285 ? 4.391 -21.224 -9.689 1.00 82.88 285 PRO A C 1
ATOM 2078 O O . PRO A 1 285 ? 4.006 -22.310 -9.252 1.00 82.88 285 PRO A O 1
ATOM 2081 N N . PRO A 1 286 ? 5.465 -20.597 -9.176 1.00 76.56 286 PRO A N 1
ATOM 2082 C CA . PRO A 1 286 ? 6.206 -21.153 -8.056 1.00 76.56 286 PRO A CA 1
ATOM 2083 C C . PRO A 1 286 ? 5.289 -21.316 -6.842 1.00 76.56 286 PRO A C 1
ATOM 2085 O O . PRO A 1 286 ? 4.378 -20.508 -6.615 1.00 76.56 286 PRO A O 1
ATOM 2088 N N . ALA A 1 287 ? 5.557 -22.355 -6.048 1.00 74.12 287 ALA A N 1
ATOM 2089 C CA . ALA A 1 287 ? 4.864 -22.574 -4.789 1.00 74.12 287 ALA A CA 1
ATOM 2090 C C . ALA A 1 287 ? 4.947 -21.321 -3.908 1.00 74.12 287 ALA A C 1
ATOM 2092 O O . ALA A 1 287 ? 5.959 -20.615 -3.880 1.00 74.12 287 ALA A O 1
ATOM 2093 N N . VAL A 1 288 ? 3.862 -21.043 -3.187 1.00 68.44 288 VAL A N 1
ATOM 2094 C CA . VAL A 1 288 ? 3.819 -19.922 -2.247 1.00 68.44 288 VAL A CA 1
ATOM 2095 C C . VAL A 1 288 ? 4.904 -20.142 -1.196 1.00 68.44 288 VAL A C 1
ATOM 2097 O O . VAL A 1 288 ? 4.932 -21.185 -0.542 1.00 68.44 288 VAL A O 1
ATOM 2100 N N . LEU A 1 289 ? 5.789 -19.159 -1.029 1.00 63.09 289 LEU A N 1
ATOM 2101 C CA . LEU A 1 289 ? 6.766 -19.148 0.054 1.00 63.09 289 LEU A CA 1
ATOM 2102 C C . LEU A 1 289 ? 6.007 -18.972 1.375 1.00 63.09 289 LEU A C 1
ATOM 2104 O O . LEU A 1 289 ? 5.696 -17.854 1.773 1.00 63.09 289 LEU A O 1
ATOM 2108 N N . ARG A 1 290 ? 5.638 -20.088 2.012 1.00 55.06 290 ARG A N 1
ATOM 2109 C CA . ARG A 1 290 ? 4.947 -20.096 3.314 1.00 55.06 290 ARG A CA 1
ATOM 2110 C C . ARG A 1 290 ? 5.906 -19.880 4.481 1.00 55.06 290 ARG A C 1
ATOM 2112 O O . ARG A 1 290 ? 5.501 -19.358 5.510 1.00 55.06 290 ARG A O 1
ATOM 2119 N N . ASP A 1 291 ? 7.168 -20.257 4.302 1.00 57.81 291 ASP A N 1
ATOM 2120 C CA . ASP A 1 291 ? 8.221 -20.083 5.292 1.00 57.81 291 ASP A CA 1
ATOM 2121 C C . ASP A 1 291 ? 9.365 -19.262 4.688 1.00 57.81 291 ASP A C 1
ATOM 2123 O O . ASP A 1 291 ? 10.080 -19.715 3.796 1.00 57.81 291 ASP A O 1
ATOM 2127 N N . MET A 1 292 ? 9.494 -18.020 5.154 1.00 57.06 292 MET A N 1
ATOM 2128 C CA . MET A 1 292 ? 10.562 -17.098 4.760 1.00 57.06 292 MET A CA 1
ATOM 2129 C C . MET A 1 292 ? 11.812 -17.249 5.634 1.00 57.06 292 MET A C 1
ATOM 2131 O O . MET A 1 292 ? 12.786 -16.511 5.437 1.00 57.06 292 MET A O 1
ATOM 2135 N N . ARG A 1 293 ? 11.821 -18.184 6.600 1.00 56.69 293 ARG A N 1
ATOM 2136 C CA . ARG A 1 293 ? 13.060 -18.569 7.277 1.00 56.69 293 ARG A CA 1
ATOM 2137 C C . ARG A 1 293 ? 14.005 -19.089 6.204 1.00 56.69 293 ARG A C 1
ATOM 2139 O O . ARG A 1 293 ? 13.670 -19.972 5.419 1.00 56.69 293 ARG A O 1
ATOM 2146 N N . ARG A 1 294 ? 15.195 -18.493 6.130 1.00 54.97 294 ARG A N 1
ATOM 2147 C CA . ARG A 1 294 ? 16.228 -18.989 5.224 1.00 54.97 294 ARG A CA 1
ATOM 2148 C C . ARG A 1 294 ? 16.542 -20.425 5.645 1.00 54.97 294 ARG A C 1
ATOM 2150 O O . ARG A 1 294 ? 16.795 -20.622 6.834 1.00 54.97 294 ARG A O 1
ATOM 2157 N N . PRO A 1 295 ? 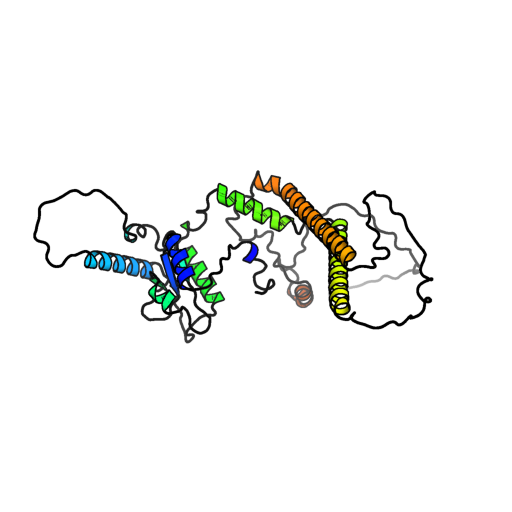16.551 -21.398 4.717 1.00 47.38 295 PRO A N 1
ATOM 2158 C CA . PRO A 1 295 ? 17.119 -22.709 4.999 1.00 47.38 295 PRO A CA 1
ATOM 2159 C C . PRO A 1 295 ? 18.495 -22.503 5.631 1.00 47.38 295 PRO A C 1
ATOM 2161 O O . PRO A 1 295 ? 19.237 -21.632 5.169 1.00 47.38 295 PRO A O 1
ATOM 2164 N N . ASP A 1 296 ? 18.842 -23.255 6.676 1.00 51.44 296 ASP A N 1
ATOM 2165 C CA . ASP A 1 296 ? 20.100 -23.045 7.408 1.00 51.44 296 ASP A CA 1
ATOM 2166 C C . ASP A 1 296 ? 21.341 -23.096 6.489 1.00 51.44 296 ASP A C 1
ATOM 2168 O O . ASP A 1 296 ? 22.338 -22.429 6.760 1.00 51.44 296 ASP A O 1
ATOM 2172 N N . ALA A 1 297 ? 21.234 -23.764 5.331 1.00 47.81 297 ALA A N 1
ATOM 2173 C CA . ALA A 1 297 ? 22.224 -23.775 4.249 1.00 47.81 297 ALA A CA 1
ATOM 2174 C C . ALA A 1 297 ? 22.529 -22.392 3.618 1.00 47.81 297 ALA A C 1
ATOM 2176 O O . ALA A 1 297 ? 23.529 -22.242 2.925 1.00 47.81 297 ALA A O 1
ATOM 2177 N N . HIS A 1 298 ? 21.703 -21.368 3.860 1.00 45.31 298 HIS A N 1
ATOM 2178 C CA . HIS A 1 298 ? 21.888 -19.987 3.394 1.00 45.31 298 HIS A CA 1
ATOM 2179 C C . HIS A 1 298 ? 22.033 -18.979 4.548 1.00 45.31 298 HIS A C 1
ATOM 2181 O O . HIS A 1 298 ? 21.730 -17.792 4.378 1.00 45.31 298 HIS A O 1
ATOM 2187 N N . ARG A 1 299 ? 22.532 -19.418 5.715 1.00 45.44 299 ARG A N 1
ATOM 2188 C CA . ARG A 1 299 ? 22.971 -18.549 6.830 1.00 45.44 299 ARG A CA 1
ATOM 2189 C C . ARG A 1 299 ? 24.234 -17.728 6.531 1.00 45.44 299 ARG A C 1
ATOM 2191 O O . ARG A 1 299 ? 24.928 -17.284 7.442 1.00 45.44 299 ARG A O 1
ATOM 2198 N N . GLU A 1 300 ? 24.510 -17.432 5.270 1.00 48.03 300 GLU A N 1
ATOM 2199 C CA . GLU A 1 300 ? 25.396 -16.326 4.946 1.00 48.03 300 GLU A CA 1
ATOM 2200 C C . GLU A 1 300 ? 24.627 -15.035 5.232 1.00 48.03 300 GLU A C 1
ATOM 2202 O O . GLU A 1 300 ? 23.882 -14.514 4.395 1.00 48.03 300 GLU A O 1
ATOM 2207 N N . ALA A 1 301 ? 24.762 -14.517 6.455 1.00 50.00 301 ALA A N 1
ATOM 2208 C CA . ALA A 1 301 ? 24.417 -13.131 6.708 1.00 50.00 301 ALA A CA 1
ATOM 2209 C C . ALA A 1 301 ? 25.169 -12.304 5.658 1.00 50.00 301 ALA A C 1
ATOM 2211 O O . ALA A 1 301 ? 26.397 -12.381 5.543 1.00 50.00 301 ALA A O 1
ATOM 2212 N N . PHE A 1 302 ? 24.440 -11.559 4.826 1.00 54.56 302 PHE A N 1
ATOM 2213 C CA . PHE A 1 302 ? 25.097 -10.640 3.914 1.00 54.56 302 PHE A CA 1
ATOM 2214 C C . PHE A 1 302 ? 25.831 -9.616 4.773 1.00 54.56 302 PHE A C 1
ATOM 2216 O O . PHE A 1 302 ? 25.221 -8.746 5.392 1.00 54.56 302 PHE A O 1
ATOM 2223 N N . VAL A 1 303 ? 27.149 -9.744 4.817 1.00 58.59 303 VAL A N 1
ATOM 2224 C CA . VAL A 1 303 ? 28.019 -8.770 5.447 1.00 58.59 303 VAL A CA 1
ATOM 2225 C C . VAL A 1 303 ? 28.736 -8.040 4.333 1.00 58.59 303 VAL A C 1
ATOM 2227 O O . VAL A 1 303 ? 29.394 -8.671 3.503 1.00 58.59 303 VAL A O 1
ATOM 2230 N N . GLY A 1 304 ? 28.571 -6.719 4.293 1.00 62.47 304 GLY A N 1
ATOM 2231 C CA . GLY A 1 304 ? 29.182 -5.888 3.265 1.00 62.47 304 GLY A CA 1
ATOM 2232 C C . GLY A 1 304 ? 30.708 -6.080 3.220 1.00 62.47 304 GLY A C 1
ATOM 2233 O O . GLY A 1 304 ? 31.314 -6.287 4.276 1.00 62.47 304 GLY A O 1
ATOM 2234 N N . PRO A 1 305 ? 31.350 -5.973 2.041 1.00 69.50 305 PRO A N 1
ATOM 2235 C CA . PRO A 1 305 ? 32.783 -6.244 1.878 1.00 69.50 305 PRO A CA 1
ATOM 2236 C C . PRO A 1 305 ? 33.674 -5.472 2.862 1.00 69.50 305 PRO A C 1
ATOM 2238 O O . PRO A 1 305 ? 34.578 -6.044 3.462 1.00 69.50 305 PRO A O 1
ATOM 2241 N N . SER A 1 306 ? 33.364 -4.196 3.106 1.00 69.25 306 SER A N 1
ATOM 2242 C CA . SER A 1 306 ? 34.102 -3.343 4.049 1.00 69.25 306 SER A CA 1
ATOM 2243 C C . SER A 1 306 ? 33.970 -3.799 5.502 1.00 69.25 306 SER A C 1
ATOM 2245 O O . SER A 1 306 ? 34.913 -3.696 6.280 1.00 69.25 306 SER A O 1
ATOM 2247 N N . VAL A 1 307 ? 32.801 -4.322 5.874 1.00 72.25 307 VAL A N 1
ATOM 2248 C CA . VAL A 1 307 ? 32.544 -4.817 7.227 1.00 72.25 307 VAL A CA 1
ATOM 2249 C C . VAL A 1 307 ? 33.224 -6.175 7.432 1.00 72.25 307 VAL A C 1
ATOM 2251 O O . VAL A 1 307 ? 33.762 -6.409 8.511 1.00 72.25 307 VAL A O 1
ATOM 2254 N N . ARG A 1 308 ? 33.272 -7.036 6.403 1.00 72.50 308 ARG A N 1
ATOM 2255 C CA . ARG A 1 308 ? 34.055 -8.286 6.442 1.00 72.50 308 ARG A CA 1
ATOM 2256 C C . ARG A 1 308 ? 35.546 -8.003 6.597 1.00 72.50 308 ARG A C 1
ATOM 2258 O O . ARG A 1 308 ? 36.171 -8.592 7.464 1.00 72.50 308 ARG A O 1
ATOM 2265 N N . ALA A 1 309 ? 36.088 -7.070 5.814 1.00 75.81 309 ALA A N 1
ATOM 2266 C CA . ALA A 1 309 ? 37.508 -6.724 5.866 1.00 75.81 309 ALA A CA 1
ATOM 2267 C C . ALA A 1 309 ? 37.936 -6.199 7.247 1.00 75.81 309 ALA A C 1
ATOM 2269 O O . ALA A 1 309 ? 38.967 -6.606 7.766 1.00 75.81 309 ALA A O 1
ATOM 2270 N N . ARG A 1 310 ? 37.118 -5.343 7.874 1.00 80.69 310 ARG A N 1
ATOM 2271 C CA . ARG A 1 310 ? 37.426 -4.761 9.190 1.00 80.69 310 ARG A CA 1
ATOM 2272 C C . ARG A 1 310 ? 37.391 -5.771 10.342 1.00 80.69 310 ARG A C 1
ATOM 2274 O O . ARG A 1 310 ? 38.030 -5.538 11.356 1.00 8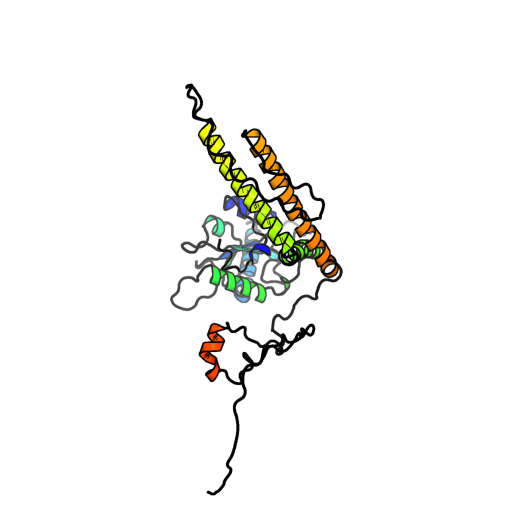0.69 310 ARG A O 1
ATOM 2281 N N . ASN A 1 311 ? 36.630 -6.855 10.208 1.00 78.25 311 ASN A N 1
ATOM 2282 C CA . ASN A 1 311 ? 36.433 -7.844 11.272 1.00 78.25 311 ASN A CA 1
ATOM 2283 C C . ASN A 1 311 ? 36.991 -9.226 10.900 1.00 78.25 311 ASN A C 1
ATOM 2285 O O . ASN A 1 311 ? 36.602 -10.222 11.505 1.00 78.25 311 ASN A O 1
ATOM 2289 N N . ALA A 1 312 ? 37.863 -9.300 9.890 1.00 72.75 312 ALA A N 1
ATOM 2290 C CA . ALA A 1 312 ? 38.342 -10.560 9.326 1.00 72.75 312 ALA A CA 1
ATOM 2291 C C . ALA A 1 312 ? 38.998 -11.465 10.383 1.00 72.75 312 ALA A C 1
ATOM 2293 O O . ALA A 1 312 ? 38.747 -12.667 10.395 1.00 72.75 312 ALA A O 1
ATOM 2294 N N . GLU A 1 313 ? 39.761 -10.878 11.306 1.00 77.56 313 GLU A N 1
ATOM 2295 C CA . GLU A 1 313 ? 40.407 -11.599 12.410 1.00 77.56 313 GLU A CA 1
ATOM 2296 C C . GLU A 1 313 ? 39.393 -12.103 13.447 1.00 77.56 313 GLU A C 1
ATOM 2298 O O . GLU A 1 313 ? 39.462 -13.248 13.882 1.00 77.56 313 GLU A O 1
ATOM 2303 N N . HIS A 1 314 ? 38.398 -11.284 13.800 1.00 76.50 314 HIS A N 1
ATOM 2304 C CA . HIS A 1 314 ? 37.386 -11.631 14.805 1.00 76.50 314 HIS A CA 1
ATOM 2305 C C . HIS A 1 314 ? 36.350 -12.646 14.314 1.00 76.50 314 HIS A C 1
ATOM 2307 O O . HIS A 1 314 ? 35.676 -13.282 15.123 1.00 76.50 314 HIS A O 1
ATOM 2313 N N . TRP A 1 315 ? 36.173 -12.762 12.998 1.00 68.38 315 TRP A N 1
ATOM 2314 C CA . TRP A 1 315 ? 35.162 -13.625 12.385 1.00 68.38 315 TRP A CA 1
ATOM 2315 C C . TRP A 1 315 ? 35.746 -14.877 11.741 1.00 68.38 315 TRP A C 1
ATOM 2317 O O . TRP A 1 315 ? 34.996 -15.661 11.158 1.00 68.38 315 TRP A O 1
ATOM 2327 N N . ALA A 1 316 ? 37.055 -15.096 11.866 1.00 66.56 316 ALA A N 1
ATOM 2328 C CA . ALA A 1 316 ? 37.699 -16.322 11.425 1.00 66.56 316 ALA A CA 1
ATOM 2329 C C . ALA A 1 316 ? 36.965 -17.549 12.009 1.00 66.56 316 ALA A C 1
ATOM 2331 O O . ALA A 1 316 ? 36.838 -17.700 13.221 1.00 66.56 316 ALA A O 1
ATOM 2332 N N . GLY A 1 317 ? 36.427 -18.403 11.131 1.00 64.44 317 GLY A N 1
ATOM 2333 C CA . GLY A 1 317 ? 35.689 -19.614 11.513 1.00 64.44 317 GLY A CA 1
ATOM 2334 C C . GLY A 1 317 ? 34.183 -19.446 11.762 1.00 64.44 317 GLY A C 1
ATOM 2335 O O . GLY A 1 317 ? 33.506 -20.439 12.017 1.00 64.44 317 GLY A O 1
ATOM 2336 N N . MET A 1 318 ? 33.612 -18.239 11.653 1.00 65.25 318 MET A N 1
ATOM 2337 C CA . MET A 1 318 ? 32.159 -18.060 11.774 1.00 65.25 318 MET A CA 1
ATOM 2338 C C . MET A 1 318 ? 31.417 -18.464 10.492 1.00 65.25 318 MET A C 1
ATOM 2340 O O . MET A 1 318 ? 31.802 -18.096 9.382 1.00 65.25 318 MET A O 1
ATOM 2344 N N . ALA A 1 319 ? 30.268 -19.130 10.647 1.00 59.09 319 ALA A N 1
ATOM 2345 C CA . ALA A 1 319 ? 29.426 -19.575 9.530 1.00 59.09 319 ALA A CA 1
ATOM 2346 C C . ALA A 1 319 ? 28.989 -18.434 8.584 1.00 59.09 319 ALA A C 1
ATOM 2348 O O . ALA A 1 319 ? 28.805 -18.655 7.394 1.00 59.09 319 ALA A O 1
ATOM 2349 N N . ALA A 1 320 ? 28.883 -17.197 9.084 1.00 52.78 320 ALA A N 1
ATOM 2350 C CA . ALA A 1 320 ? 28.503 -16.023 8.292 1.00 52.78 320 ALA A CA 1
ATOM 2351 C C . ALA A 1 320 ? 29.568 -15.565 7.265 1.00 52.78 320 ALA A C 1
ATOM 2353 O O . ALA A 1 320 ? 29.257 -14.756 6.386 1.00 52.78 320 ALA A O 1
ATOM 2354 N N . VAL A 1 321 ? 30.814 -16.045 7.377 1.00 56.03 321 VAL A N 1
ATOM 2355 C CA . VAL A 1 321 ? 31.946 -15.693 6.495 1.00 56.03 321 VAL A CA 1
ATOM 2356 C C . VAL A 1 321 ? 32.594 -16.901 5.812 1.00 56.03 321 VAL A C 1
ATOM 2358 O O . VAL A 1 321 ? 33.529 -16.717 5.033 1.00 56.03 321 VAL A O 1
ATOM 2361 N N . ALA A 1 322 ? 32.084 -18.113 6.048 1.00 55.81 322 ALA A N 1
ATOM 2362 C CA . ALA A 1 322 ? 32.492 -19.298 5.304 1.00 55.81 322 ALA A CA 1
ATOM 2363 C C . ALA A 1 322 ? 32.138 -19.135 3.811 1.00 55.81 322 ALA A C 1
ATOM 2365 O O . ALA A 1 322 ? 31.103 -18.570 3.465 1.00 55.81 322 ALA A O 1
ATOM 2366 N N . HIS A 1 323 ? 33.049 -19.553 2.932 1.00 48.94 323 HIS A N 1
ATOM 2367 C CA . HIS A 1 323 ? 33.023 -19.274 1.496 1.00 48.94 323 HIS A CA 1
ATOM 2368 C C . HIS A 1 323 ? 31.709 -19.661 0.796 1.00 48.94 323 HIS A C 1
ATOM 2370 O O . HIS A 1 323 ? 31.299 -20.821 0.828 1.00 48.94 323 HIS A O 1
ATOM 2376 N N . SER A 1 324 ? 31.165 -18.708 0.031 1.00 44.50 324 SER A N 1
ATOM 2377 C CA . SER A 1 324 ? 30.138 -18.907 -0.991 1.00 44.50 324 SER A CA 1
ATOM 2378 C C . SER A 1 324 ? 30.681 -19.769 -2.138 1.00 44.50 324 SER A C 1
ATOM 2380 O O . SER A 1 324 ? 31.124 -19.287 -3.181 1.00 44.50 324 SER A O 1
ATOM 2382 N N . SER A 1 325 ? 30.694 -21.081 -1.934 1.00 34.53 325 SER A N 1
ATOM 2383 C CA . SER A 1 325 ? 31.066 -22.061 -2.951 1.00 34.53 325 SER A CA 1
ATOM 2384 C C . SER A 1 325 ? 29.799 -22.633 -3.586 1.00 34.53 325 SER A C 1
ATOM 2386 O O . SER A 1 325 ? 29.093 -23.430 -2.980 1.00 34.53 325 SER A O 1
ATOM 2388 N N . GLY A 1 326 ? 29.490 -22.213 -4.819 1.00 28.33 326 GLY A N 1
ATOM 2389 C CA . GLY A 1 326 ? 28.429 -22.860 -5.597 1.00 28.33 326 GLY A CA 1
ATOM 2390 C C . GLY A 1 326 ? 27.876 -22.073 -6.783 1.00 28.33 326 GLY A C 1
ATOM 2391 O O . GLY A 1 326 ? 26.758 -21.581 -6.704 1.00 28.33 326 GLY A O 1
ATOM 2392 N N . LEU A 1 327 ? 28.646 -21.984 -7.875 1.00 25.70 327 LEU A N 1
ATOM 2393 C CA . LEU A 1 327 ? 28.200 -22.151 -9.276 1.00 25.70 327 LEU A CA 1
ATOM 2394 C C . LEU A 1 327 ? 29.408 -21.913 -10.196 1.00 25.70 327 LEU A C 1
ATOM 2396 O O . LEU A 1 327 ? 29.643 -20.813 -10.692 1.00 25.70 327 LEU A O 1
ATOM 2400 N N . ALA A 1 328 ? 30.211 -22.961 -10.383 1.00 29.72 328 ALA A N 1
ATOM 2401 C CA . ALA A 1 328 ? 31.223 -23.000 -11.428 1.00 29.72 328 ALA A CA 1
ATOM 2402 C C . ALA A 1 328 ? 30.523 -23.187 -12.784 1.00 29.72 328 ALA A C 1
ATOM 2404 O O . ALA A 1 328 ? 29.858 -24.195 -13.009 1.00 29.72 328 ALA A O 1
ATOM 2405 N N . VAL A 1 329 ? 30.676 -22.214 -13.681 1.00 29.84 329 VAL A N 1
ATOM 2406 C CA . VAL A 1 329 ? 30.369 -22.358 -15.107 1.00 29.84 329 VAL A CA 1
ATOM 2407 C C . VAL A 1 329 ? 31.657 -22.087 -15.872 1.00 29.84 329 VAL A C 1
ATOM 2409 O O . VAL A 1 329 ? 32.136 -20.959 -15.860 1.00 29.84 329 VAL A O 1
ATOM 2412 N N . GLY A 1 330 ? 32.167 -23.128 -16.535 1.00 29.25 330 GLY A N 1
ATOM 2413 C CA . GLY A 1 330 ? 33.009 -23.050 -17.732 1.00 29.25 330 GLY A CA 1
ATOM 2414 C C . GLY A 1 330 ? 34.433 -22.523 -17.553 1.00 29.25 330 GLY A C 1
ATOM 2415 O O . GLY A 1 330 ? 34.652 -21.343 -17.297 1.00 29.25 330 GLY A O 1
ATOM 2416 N N . GLU A 1 331 ? 35.400 -23.408 -17.786 1.00 35.19 331 GLU A N 1
ATOM 2417 C CA . GLU A 1 331 ? 36.819 -23.104 -17.967 1.00 35.19 331 GLU A CA 1
ATOM 2418 C C . GLU A 1 331 ? 37.061 -21.882 -18.870 1.00 35.19 331 GLU A C 1
ATOM 2420 O O . GLU A 1 331 ? 36.592 -21.814 -20.007 1.00 35.19 331 GLU A O 1
ATOM 2425 N N . ALA A 1 332 ? 37.888 -20.952 -18.393 1.00 29.55 332 ALA A N 1
ATOM 2426 C CA . ALA A 1 332 ? 38.600 -20.005 -19.238 1.00 29.55 332 ALA A CA 1
ATOM 2427 C C . ALA A 1 332 ? 40.101 -20.168 -18.973 1.00 29.55 332 ALA A C 1
ATOM 2429 O O . ALA A 1 332 ? 40.562 -20.026 -17.840 1.00 29.55 332 ALA A O 1
ATOM 2430 N N . GLN A 1 333 ? 40.839 -20.501 -20.033 1.00 28.52 333 GLN A N 1
ATOM 2431 C CA . GLN A 1 333 ? 42.277 -20.769 -20.032 1.00 28.52 333 GLN A CA 1
ATOM 2432 C C . GLN A 1 333 ? 43.122 -19.668 -19.360 1.00 28.52 333 GLN A C 1
ATOM 2434 O O . GLN A 1 333 ? 42.810 -18.478 -19.499 1.00 28.52 333 GLN A O 1
ATOM 2439 N N . PRO A 1 334 ? 44.251 -20.022 -18.713 1.00 31.84 334 PRO A N 1
ATOM 2440 C CA . PRO A 1 334 ? 45.160 -19.035 -18.155 1.00 31.84 334 PRO A CA 1
ATOM 2441 C C . PRO A 1 334 ? 45.938 -18.324 -19.270 1.00 31.84 334 PRO A C 1
ATOM 2443 O O . PRO A 1 334 ? 46.595 -18.943 -20.106 1.00 31.84 334 PRO A O 1
ATOM 2446 N N . LYS A 1 335 ? 45.891 -16.988 -19.259 1.00 30.52 335 LYS A N 1
ATOM 2447 C CA . LYS A 1 335 ? 46.773 -16.144 -20.072 1.00 30.52 335 LYS A CA 1
ATOM 2448 C C . LYS A 1 335 ? 48.210 -16.298 -19.572 1.00 30.52 335 LYS A C 1
ATOM 2450 O O . LYS A 1 335 ? 48.504 -15.981 -18.423 1.00 30.52 335 LYS A O 1
ATOM 2455 N N . SER A 1 336 ? 49.090 -16.742 -20.464 1.00 30.53 336 SER A N 1
ATOM 2456 C CA . SER A 1 336 ? 50.539 -16.821 -20.283 1.00 30.53 336 SER A CA 1
ATOM 2457 C C . SER A 1 336 ? 51.118 -15.498 -19.767 1.00 30.53 336 SER A C 1
ATOM 2459 O O . SER A 1 336 ? 51.096 -14.481 -20.471 1.00 30.53 336 SER A O 1
ATOM 2461 N N . ARG A 1 337 ? 51.665 -15.509 -18.549 1.00 29.23 337 ARG A N 1
ATOM 2462 C CA . ARG A 1 337 ? 52.525 -14.440 -18.036 1.00 29.23 337 ARG A CA 1
ATOM 2463 C C . ARG A 1 337 ? 53.952 -14.743 -18.490 1.00 29.23 337 ARG A C 1
ATOM 2465 O O . ARG A 1 337 ? 54.472 -15.807 -18.183 1.00 29.23 337 ARG A O 1
ATOM 2472 N N . ARG A 1 338 ? 54.543 -13.819 -19.253 1.00 31.09 338 ARG A N 1
ATOM 2473 C CA . ARG A 1 338 ? 55.952 -13.868 -19.667 1.00 31.09 338 ARG A CA 1
ATOM 2474 C C . ARG A 1 338 ? 56.856 -13.948 -18.437 1.00 31.09 338 ARG A C 1
ATOM 2476 O O . ARG A 1 338 ? 56.727 -13.130 -17.527 1.00 31.09 338 ARG A O 1
ATOM 2483 N N . GLU A 1 339 ? 57.740 -14.934 -18.471 1.00 30.19 339 GLU A N 1
ATOM 2484 C CA . GLU A 1 339 ? 58.879 -15.124 -17.583 1.00 30.19 339 GLU A CA 1
ATOM 2485 C C . GLU A 1 339 ? 59.907 -13.995 -17.729 1.00 30.19 339 GLU A C 1
ATOM 2487 O O . GLU A 1 339 ? 60.062 -13.397 -18.798 1.00 30.19 339 GLU A O 1
ATOM 2492 N N . GLY A 1 340 ? 60.639 -13.754 -16.643 1.00 30.08 340 GLY A N 1
ATOM 2493 C CA . GLY A 1 340 ? 61.874 -12.985 -16.626 1.00 30.08 340 GLY A CA 1
ATOM 2494 C C . GLY A 1 340 ? 62.660 -13.262 -15.343 1.00 30.08 340 GLY A C 1
ATOM 2495 O O . GLY A 1 340 ? 62.355 -12.646 -14.329 1.00 30.08 340 GLY A O 1
ATOM 2496 N N . GLY A 1 341 ? 63.631 -14.187 -15.441 1.00 30.00 341 GLY A N 1
ATOM 2497 C CA . GLY A 1 341 ? 64.825 -14.393 -14.588 1.00 30.00 341 GLY A CA 1
ATOM 2498 C C . GLY A 1 341 ? 64.565 -14.824 -13.141 1.00 30.00 341 GLY A C 1
ATOM 2499 O O . GLY A 1 341 ? 64.199 -13.996 -12.320 1.00 30.00 341 GLY A O 1
ATOM 2500 N N . VAL A 1 342 ? 64.600 -16.116 -12.791 1.00 34.56 342 VAL A N 1
ATOM 2501 C CA . VAL A 1 342 ? 65.791 -16.969 -12.538 1.00 34.56 342 VAL A CA 1
ATOM 2502 C C . VAL A 1 342 ? 66.767 -16.327 -11.548 1.00 34.56 342 VAL A C 1
ATOM 2504 O O . VAL A 1 342 ? 67.554 -15.456 -11.910 1.00 34.56 342 VAL A O 1
ATOM 2507 N N . GLY A 1 343 ? 66.675 -16.785 -10.298 1.00 30.03 343 GLY A N 1
ATOM 2508 C CA . GLY A 1 343 ? 67.784 -16.784 -9.354 1.00 30.03 343 GLY A CA 1
ATOM 2509 C C . GLY A 1 343 ? 68.610 -18.060 -9.518 1.00 30.03 343 GLY A C 1
ATOM 2510 O O . GLY A 1 343 ? 68.084 -19.072 -9.980 1.00 30.03 343 GLY A O 1
ATOM 2511 N N . ASP A 1 344 ? 69.875 -17.987 -9.116 1.00 30.62 344 ASP A N 1
ATOM 2512 C CA . ASP A 1 344 ? 70.715 -19.153 -8.867 1.00 30.62 344 ASP A CA 1
ATOM 2513 C C . ASP A 1 344 ? 70.763 -19.436 -7.352 1.00 30.62 344 ASP A C 1
ATOM 2515 O O . ASP A 1 344 ? 71.044 -18.561 -6.530 1.00 30.62 344 ASP A O 1
ATOM 2519 N N . ASP A 1 345 ? 70.413 -20.682 -7.051 1.00 29.62 345 ASP A N 1
ATOM 2520 C CA . ASP A 1 345 ? 70.458 -21.488 -5.819 1.00 29.62 345 ASP A CA 1
ATOM 2521 C C . ASP A 1 345 ? 71.920 -21.833 -5.388 1.00 29.62 345 ASP A C 1
ATOM 2523 O O . ASP A 1 345 ? 72.851 -21.427 -6.088 1.00 29.62 345 ASP A O 1
ATOM 2527 N N . PRO A 1 346 ? 72.216 -22.718 -4.395 1.00 44.50 346 PRO A N 1
ATOM 2528 C CA . PRO A 1 346 ? 71.500 -23.166 -3.182 1.00 44.50 346 PRO A CA 1
ATOM 2529 C C . PRO A 1 346 ? 72.432 -23.388 -1.940 1.00 44.50 346 PRO A C 1
ATOM 2531 O O . PRO A 1 346 ? 73.640 -23.165 -1.983 1.00 44.50 346 PRO A O 1
ATOM 2534 N N . ALA A 1 347 ? 71.848 -24.000 -0.890 1.00 27.95 347 ALA A N 1
ATOM 2535 C CA . ALA A 1 347 ? 72.455 -24.774 0.218 1.00 27.95 347 ALA A CA 1
ATOM 2536 C C . ALA A 1 347 ? 72.885 -23.955 1.456 1.00 27.95 347 ALA A C 1
ATOM 2538 O O . ALA A 1 347 ? 73.520 -22.920 1.338 1.00 27.95 347 ALA A O 1
ATOM 2539 N N . THR A 1 348 ? 72.540 -24.333 2.692 1.00 33.03 348 THR A N 1
ATOM 2540 C CA . THR A 1 348 ? 72.838 -25.619 3.348 1.00 33.03 348 THR A CA 1
ATOM 2541 C C . THR A 1 348 ? 71.920 -25.921 4.548 1.00 33.03 348 THR A C 1
ATOM 2543 O O . THR A 1 348 ? 71.298 -25.046 5.142 1.00 33.03 348 THR A O 1
ATOM 2546 N N . ALA A 1 349 ? 71.861 -27.213 4.881 1.00 31.56 349 ALA A N 1
ATOM 2547 C CA . ALA A 1 349 ? 71.118 -27.852 5.964 1.00 31.56 349 ALA A CA 1
ATOM 2548 C C . ALA A 1 349 ? 71.784 -27.751 7.360 1.00 31.56 349 ALA A C 1
ATOM 2550 O O . ALA A 1 349 ? 72.924 -27.304 7.464 1.00 31.56 349 ALA A O 1
ATOM 2551 N N . THR A 1 350 ? 71.086 -28.322 8.363 1.00 35.97 350 THR A N 1
ATOM 2552 C CA . THR A 1 350 ? 71.408 -28.653 9.788 1.00 35.97 350 THR A CA 1
ATOM 2553 C C . THR A 1 350 ? 70.623 -27.787 10.790 1.00 35.97 350 THR A C 1
ATOM 2555 O O . THR A 1 350 ? 70.486 -26.595 10.575 1.00 35.97 350 THR A O 1
ATOM 2558 N N . GLY A 1 351 ? 70.009 -28.269 11.878 1.00 29.83 351 GLY A N 1
ATOM 2559 C CA . GLY A 1 351 ? 70.010 -29.560 12.577 1.00 29.83 351 GLY A CA 1
ATOM 2560 C C . GLY A 1 351 ? 69.943 -29.306 14.102 1.00 29.83 351 GLY A C 1
ATOM 2561 O O . GLY A 1 351 ? 70.656 -28.432 14.578 1.00 29.83 351 GLY A O 1
ATOM 2562 N N . GLY A 1 352 ? 69.138 -30.077 14.855 1.00 29.16 352 GLY A N 1
ATOM 2563 C CA . GLY A 1 352 ? 69.079 -30.092 16.340 1.00 29.16 352 GLY A CA 1
ATOM 2564 C C . GLY A 1 352 ? 68.078 -29.092 16.940 1.00 29.16 352 GLY A C 1
ATOM 2565 O O . GLY A 1 352 ? 67.975 -27.977 16.454 1.00 29.16 352 GLY A O 1
ATOM 2566 N N . GLY A 1 353 ? 67.257 -29.376 17.952 1.00 30.06 353 GLY A N 1
ATOM 2567 C CA . GLY A 1 353 ? 67.263 -30.363 19.041 1.00 30.06 353 GLY A CA 1
ATOM 2568 C C . GLY A 1 353 ? 66.751 -29.587 20.270 1.00 30.06 353 GLY A C 1
ATOM 2569 O O . GLY A 1 353 ? 67.306 -28.542 20.569 1.00 30.06 353 GLY A O 1
ATOM 2570 N N . GLY A 1 354 ? 65.591 -29.914 20.834 1.00 34.19 354 GLY A N 1
ATOM 2571 C CA . GLY A 1 354 ? 65.528 -30.622 22.113 1.00 34.19 354 GLY A CA 1
ATOM 2572 C C . GLY A 1 354 ? 64.926 -29.723 23.206 1.00 34.19 354 GLY A C 1
ATOM 2573 O O . GLY A 1 354 ? 65.393 -28.603 23.373 1.00 34.19 354 GLY A O 1
ATOM 2574 N N . GLU A 1 355 ? 63.929 -30.288 23.897 1.00 36.06 355 GLU A N 1
ATOM 2575 C CA . GLU A 1 355 ? 63.198 -29.837 25.107 1.00 36.06 355 GLU A CA 1
ATOM 2576 C C . GLU A 1 355 ? 62.223 -28.650 25.009 1.00 36.06 355 GLU A C 1
ATOM 2578 O O . GLU A 1 355 ? 62.627 -27.503 24.727 1.00 36.06 355 GLU A O 1
#

Sequence (355 aa):
MHKLFARRAHEFTTIREFTTTAECIAALREEGRTIWATDLSQHAVCLTEPALRAAAAAATTAAAAANVEPNAPPGPSSSLTSTSLTPAAEWATSVVPNKLAIVFGTESVGCTEEILTAADLRVYLPLRGFADSLNLSVAAALVMHELFHLCPEAIGEMSDAERATLREKWFTQLAVGRVQTRAEGKRAKDVQAKLTRVRKKRKEMSSLGGATGLGAGAVSVRAAARAVARADVGPTGGAVVAVGGVHDVSDLKAVEAALVAEAAAIEAGRWAAARAVVAPHLANPPAVLRDMRRPDAHREAFVGPSVRARNAEHWAGMAAVAHSSGLAVGEAQPKSRREGGVGDDPATATGGGGE

Radius of gyration: 35.31 Å; chains: 1; bounding box: 123×75×74 Å

Secondary structure (DSSP, 8-state):
--TTTTTTGGGGS-----SSHHHHHHHHHHTTPEEEEE--STTPEESSHHHHHHHHHHHHHHHHHHT--TT---------------HHHHTTT-SS-TTEEEE--BTTTBS-HHHHHH-SEEEE----SS-S---HHHHHHHHHHHHHHH-GGGTT-S-HHHHHHHHHHHHHHHHHTTS--HHHHHHHHHHHHHHHHHHHHHHHHHHHTT--SS------S-S-----------S------------SHHHHHHHHHHHHHHHHHHHHHHHHHHHHHHHHHHHSPPPP----SPPGGG------HHHHHHTTTTTTT-TTTS----------PPP-PPP----------------

Foldseek 3Di:
DDCPPCVPVVLLDDDDDDPDPVVVLVVCVVVVAAEEFEDLDPQAFELDQVRLVVVLVVVVVVVVVVPDDDDDDDDDDDDDDDPPPDQSVQPPPASDHPHYDYDWQDQPPIDDPVSVVSHPHYHYYDDDDDDSDDGRVVRVVVSVVSVCVRCVVNPDPDDPVRVLVSLLSVQLVVLLVPLDDPVLVVVLVVLVVVLVVLVVVLVVVVVVVVPDDDDDDDDDDDDPPDDDDDDDDDDDDDPDPPPPDDDDSVVSVVVNVVSVVVSVVSSVVSSVSSSVVCVVCSVPPDDPCPDPPDDPVPLQPPDPPVRCVVCVVVCVPPPNPPDPDDDDDDDDDDDDDDDDDDDDDDDDDDDDDDD

Organism: NCBI:txid81844

InterPro domains:
  IPR001537 tRNA/rRNA methyltransferase, SpoU type [PF00588] (83-145)
  IPR029026 tRNA (guanine-N1-)-methyltransferase, N-terminal [G3DSA:3.40.1280.10] (1-182)
  IPR029028 Alpha/beta knot methyltransferases [SSF75217] (5-148)
  IPR033671 tRNA (guanosine(18)-2'-O)-methyltransferase [PTHR43453] (9-193)

pLDDT: mean 71.43, std 24.36, range [25.7, 97.75]